Protein AF-F0Q7C1-F1 (afdb_monomer)

Structure (mmCIF, N/CA/C/O backbone):
data_AF-F0Q7C1-F1
#
_entry.id   AF-F0Q7C1-F1
#
loop_
_atom_site.group_PDB
_atom_site.id
_atom_site.type_symbol
_atom_site.label_atom_id
_atom_site.label_alt_id
_atom_site.label_comp_id
_atom_site.label_asym_id
_atom_site.label_entity_id
_atom_site.label_seq_id
_atom_site.pdbx_PDB_ins_code
_atom_site.Cartn_x
_atom_site.Cartn_y
_atom_site.Cartn_z
_atom_site.occupancy
_atom_site.B_iso_or_equiv
_atom_site.auth_seq_id
_atom_site.auth_comp_id
_atom_site.auth_asym_id
_atom_site.auth_atom_id
_atom_site.pdbx_PDB_model_num
ATOM 1 N N . MET A 1 1 ? -9.603 -2.297 -29.891 1.00 36.72 1 MET A N 1
ATOM 2 C CA . MET A 1 1 ? -10.516 -1.717 -28.880 1.00 36.72 1 MET A CA 1
ATOM 3 C C . MET A 1 1 ? -10.053 -0.304 -28.550 1.00 36.72 1 MET A C 1
ATOM 5 O O . MET A 1 1 ? -8.858 -0.130 -28.333 1.00 36.72 1 MET A O 1
ATOM 9 N N . PRO A 1 2 ? -10.929 0.711 -28.588 1.00 29.25 2 PRO A N 1
ATOM 10 C CA . PRO A 1 2 ? -10.521 2.099 -28.406 1.00 29.25 2 PRO A CA 1
ATOM 11 C C . PRO A 1 2 ? -10.203 2.367 -26.929 1.00 29.25 2 PRO A C 1
ATOM 13 O O . PRO A 1 2 ? -11.039 2.149 -26.053 1.00 29.25 2 PRO A O 1
ATOM 16 N N . ARG A 1 3 ? -8.979 2.836 -26.650 1.00 37.78 3 ARG A N 1
ATOM 17 C CA . ARG A 1 3 ? -8.567 3.312 -25.323 1.00 37.78 3 ARG A CA 1
ATOM 18 C C . ARG A 1 3 ? -9.457 4.493 -24.930 1.00 37.78 3 ARG A C 1
ATOM 20 O O . ARG A 1 3 ? -9.385 5.555 -25.548 1.00 37.78 3 ARG A O 1
ATOM 27 N N . LYS A 1 4 ? -10.303 4.300 -23.912 1.00 37.44 4 LYS A N 1
ATOM 28 C CA . LYS A 1 4 ? -11.070 5.375 -23.267 1.00 37.44 4 LYS A CA 1
ATOM 29 C C . LYS A 1 4 ? -10.099 6.490 -22.865 1.00 37.44 4 LYS A C 1
ATOM 31 O O . LYS A 1 4 ? -9.135 6.242 -22.143 1.00 37.44 4 LYS A O 1
ATOM 36 N N . LYS A 1 5 ? -10.355 7.709 -23.348 1.00 36.53 5 LYS A N 1
ATOM 37 C CA . LYS A 1 5 ? -9.689 8.931 -22.883 1.00 36.53 5 LYS A CA 1
ATOM 38 C C . LYS A 1 5 ? -9.844 9.007 -21.358 1.00 36.53 5 LYS A C 1
ATOM 40 O O . LYS A 1 5 ? -10.969 9.046 -20.866 1.00 36.53 5 LYS A O 1
ATOM 45 N N . ARG A 1 6 ? -8.726 8.987 -20.621 1.00 35.66 6 ARG A N 1
ATOM 46 C CA . ARG A 1 6 ? -8.680 9.273 -19.177 1.00 35.66 6 ARG A CA 1
ATOM 47 C C . ARG A 1 6 ? -9.019 10.760 -18.994 1.00 35.66 6 ARG A C 1
ATOM 49 O O . ARG A 1 6 ? -8.157 11.617 -19.145 1.00 35.66 6 ARG A O 1
ATOM 56 N N . ASN A 1 7 ? -10.301 11.050 -18.780 1.00 35.03 7 ASN A N 1
ATOM 57 C CA . ASN A 1 7 ? -10.813 12.368 -18.412 1.00 35.03 7 ASN A CA 1
ATOM 58 C C . ASN A 1 7 ? -10.458 12.642 -16.950 1.00 35.03 7 ASN A C 1
ATOM 60 O O . ASN A 1 7 ? -10.995 11.935 -16.106 1.00 35.03 7 ASN A O 1
ATOM 64 N N . ALA A 1 8 ? -9.628 13.664 -16.691 1.00 37.72 8 ALA A N 1
ATOM 65 C CA . ALA A 1 8 ? -9.223 14.147 -15.361 1.00 37.72 8 ALA A CA 1
ATOM 66 C C . ALA A 1 8 ? -8.622 13.058 -14.430 1.00 37.72 8 ALA A C 1
ATOM 68 O O . ALA A 1 8 ? -8.829 11.861 -14.633 1.00 37.72 8 ALA A O 1
ATOM 69 N N . PRO A 1 9 ? -7.821 13.400 -13.406 1.00 40.22 9 PRO A N 1
ATOM 70 C CA . PRO A 1 9 ? -7.599 12.442 -12.334 1.00 40.22 9 PRO A CA 1
ATOM 71 C C . PRO A 1 9 ? -8.958 12.233 -11.657 1.00 40.22 9 PRO A C 1
ATOM 73 O O . PRO A 1 9 ? -9.467 13.137 -11.000 1.00 40.22 9 PRO A O 1
ATOM 76 N N . ALA A 1 10 ? -9.580 11.073 -11.883 1.00 52.91 10 ALA A N 1
ATOM 77 C CA . ALA A 1 10 ? -10.688 10.629 -11.051 1.00 52.91 10 ALA A CA 1
ATOM 78 C C . ALA A 1 10 ? -10.245 10.756 -9.588 1.00 52.91 10 ALA A C 1
ATOM 80 O O . ALA A 1 10 ? -9.096 10.418 -9.280 1.00 52.91 10 ALA A O 1
ATOM 81 N N . GLU A 1 11 ? -11.114 11.284 -8.722 1.00 66.19 11 GLU A N 1
ATOM 82 C CA . GLU A 1 11 ? -10.854 11.304 -7.284 1.00 66.19 11 GLU A CA 1
ATOM 83 C C . GLU A 1 11 ? -10.374 9.915 -6.867 1.00 66.19 11 GLU A C 1
ATOM 85 O O . GLU A 1 11 ? -10.992 8.894 -7.184 1.00 66.19 11 GLU A O 1
ATOM 90 N N . TYR A 1 12 ? -9.182 9.880 -6.284 1.00 74.81 12 TYR A N 1
ATOM 91 C CA . TYR A 1 12 ? -8.480 8.632 -6.085 1.00 74.81 12 TYR A CA 1
ATOM 92 C C . TYR A 1 12 ? -9.071 7.881 -4.896 1.00 74.81 12 TYR A C 1
ATOM 94 O O . TYR A 1 12 ? -9.262 8.451 -3.826 1.00 74.81 12 TYR A O 1
ATOM 102 N N . GLY A 1 13 ? -9.330 6.596 -5.102 1.00 84.62 13 GLY A N 1
ATOM 103 C CA . GLY A 1 13 ? -9.874 5.704 -4.095 1.00 84.62 13 GLY A CA 1
ATOM 104 C C . GLY A 1 13 ? -8.849 4.709 -3.570 1.00 84.62 13 GLY A C 1
ATOM 105 O O . GLY A 1 13 ? -7.918 4.335 -4.286 1.00 84.62 13 GLY A O 1
ATOM 106 N N . GLY A 1 14 ? -9.042 4.251 -2.337 1.00 89.88 14 GLY A N 1
ATOM 107 C CA . GLY A 1 14 ? -8.215 3.233 -1.690 1.00 89.88 14 GLY A CA 1
ATOM 108 C C . GLY A 1 14 ? -8.981 1.950 -1.375 1.00 89.88 14 GLY A C 1
ATOM 109 O O . GLY A 1 14 ? -10.093 1.722 -1.862 1.00 89.88 14 GLY A O 1
ATOM 110 N N . PHE A 1 15 ? -8.373 1.108 -0.543 1.00 91.56 15 PHE A N 1
ATOM 111 C CA . PHE A 1 15 ? -8.936 -0.174 -0.121 1.00 91.56 15 PHE A CA 1
ATOM 112 C C . PHE A 1 15 ? -9.068 -0.250 1.397 1.00 91.56 15 PHE A C 1
ATOM 114 O O . PHE A 1 15 ? -8.212 0.235 2.136 1.00 91.56 15 PHE A O 1
ATOM 121 N N . ILE A 1 16 ? -10.104 -0.939 1.870 1.00 92.31 16 ILE A N 1
ATOM 122 C CA . ILE A 1 16 ? -10.174 -1.423 3.250 1.00 92.31 16 ILE A CA 1
ATOM 123 C C . ILE A 1 16 ? -9.925 -2.927 3.187 1.00 92.31 16 ILE A C 1
ATOM 125 O O . ILE A 1 16 ? -10.739 -3.659 2.637 1.00 92.31 16 ILE A O 1
ATOM 129 N N . LEU A 1 17 ? -8.781 -3.388 3.680 1.00 90.12 17 LEU A N 1
ATOM 130 C CA . LEU A 1 17 ? -8.306 -4.759 3.510 1.00 90.12 17 LEU A CA 1
ATOM 131 C C . LEU A 1 17 ? -8.472 -5.571 4.790 1.00 90.12 17 LEU A C 1
ATOM 133 O O . LEU A 1 17 ? -8.043 -5.145 5.859 1.00 90.12 17 LEU A O 1
ATOM 137 N N . THR A 1 18 ? -9.013 -6.775 4.665 1.00 89.56 18 THR A N 1
ATOM 138 C CA . THR A 1 18 ? -8.942 -7.827 5.684 1.00 89.56 18 THR A CA 1
ATOM 139 C C . THR A 1 18 ? -8.316 -9.082 5.088 1.00 89.56 18 THR A C 1
ATOM 141 O O . THR A 1 18 ? -8.251 -9.223 3.870 1.00 89.56 18 THR A O 1
ATOM 144 N N . PHE A 1 19 ? -7.848 -9.999 5.930 1.00 85.56 19 PHE A N 1
ATOM 145 C CA . PHE A 1 19 ? -7.171 -11.220 5.500 1.00 85.56 19 PHE A CA 1
ATOM 146 C C . PHE A 1 19 ? -7.780 -12.455 6.157 1.00 85.56 19 PHE A C 1
ATOM 148 O O . PHE A 1 19 ? -8.528 -12.356 7.130 1.00 85.56 19 PHE A O 1
ATOM 155 N N . GLU A 1 20 ? -7.392 -13.630 5.664 1.00 85.12 20 GLU A N 1
ATOM 156 C CA . GLU A 1 20 ? -7.708 -14.907 6.305 1.00 85.12 20 GLU A CA 1
ATOM 157 C C . GLU A 1 20 ? -7.339 -14.895 7.804 1.00 85.12 20 GLU A C 1
ATOM 159 O O . GLU A 1 20 ? -6.294 -14.332 8.155 1.00 85.12 20 GLU A O 1
ATOM 164 N N . PRO A 1 21 ? -8.129 -15.528 8.696 1.00 83.31 21 PRO A N 1
ATOM 165 C CA . PRO A 1 21 ? -8.001 -15.371 10.150 1.00 83.31 21 PRO A CA 1
ATOM 166 C C . PRO A 1 21 ? -6.579 -15.555 10.694 1.00 83.31 21 PRO A C 1
ATOM 168 O O . PRO A 1 21 ? -6.098 -14.727 11.464 1.00 83.31 21 PRO A O 1
ATOM 171 N N . GLY A 1 22 ? -5.861 -16.584 10.227 1.00 82.81 22 GLY A N 1
ATOM 172 C CA . GLY A 1 22 ? -4.482 -16.837 10.657 1.00 82.81 22 GLY A CA 1
ATOM 173 C C . GLY A 1 22 ? -3.501 -15.731 10.251 1.00 82.81 22 GLY A C 1
ATOM 174 O O . GLY A 1 22 ? -2.588 -15.402 11.004 1.00 82.81 22 GLY A O 1
ATOM 175 N N . ARG A 1 23 ? -3.702 -15.111 9.082 1.00 80.50 23 ARG A N 1
ATOM 176 C CA . ARG A 1 23 ? -2.881 -13.982 8.620 1.00 80.50 23 ARG A CA 1
ATOM 177 C C . ARG A 1 23 ? -3.245 -12.696 9.348 1.00 80.50 23 ARG A C 1
ATOM 179 O O . ARG A 1 23 ? -2.359 -11.925 9.699 1.00 80.50 23 ARG A O 1
ATOM 186 N N . THR A 1 24 ? -4.533 -12.490 9.585 1.00 85.19 24 THR A N 1
ATOM 187 C CA . THR A 1 24 ? -5.054 -11.363 10.353 1.00 85.19 24 THR A CA 1
ATOM 188 C C . THR A 1 24 ? -4.487 -11.346 11.776 1.00 85.19 24 THR A C 1
ATOM 190 O O . THR A 1 24 ? -3.939 -10.325 12.188 1.00 85.19 24 THR A O 1
ATOM 193 N N . GLN A 1 25 ? -4.505 -12.484 12.479 1.00 83.31 25 GLN A N 1
ATOM 194 C CA . GLN A 1 25 ? -3.904 -12.613 13.811 1.00 83.31 25 GLN A CA 1
ATOM 195 C C . GLN A 1 25 ? -2.389 -12.366 13.779 1.00 83.31 25 GLN A C 1
ATOM 197 O O . GLN A 1 25 ? -1.866 -11.574 14.559 1.00 83.31 25 GLN A O 1
ATOM 202 N N . TRP A 1 26 ? -1.682 -12.992 12.832 1.00 83.38 26 TRP A N 1
ATOM 203 C CA . TRP A 1 26 ? -0.239 -12.801 12.664 1.00 83.38 26 TRP A CA 1
ATOM 204 C C . TRP A 1 26 ? 0.126 -11.327 12.441 1.00 83.38 26 TRP A C 1
ATOM 206 O O . TRP A 1 26 ? 1.122 -10.840 12.978 1.00 83.38 26 TRP A O 1
ATOM 216 N N . LEU A 1 27 ? -0.684 -10.608 11.654 1.00 83.75 27 LEU A N 1
ATOM 217 C CA . LEU A 1 27 ? -0.512 -9.179 11.408 1.00 83.75 27 LEU A CA 1
ATOM 218 C C . LEU A 1 27 ? -0.756 -8.386 12.684 1.00 83.75 27 LEU A C 1
ATOM 220 O O . LEU A 1 27 ? 0.060 -7.541 13.027 1.00 83.75 27 LEU A O 1
ATOM 224 N N . GLN A 1 28 ? -1.826 -8.682 13.414 1.00 83.00 28 GLN A N 1
ATOM 225 C CA . GLN A 1 28 ? -2.160 -7.995 14.659 1.00 83.00 28 GLN A CA 1
ATOM 226 C C . GLN A 1 28 ? -1.042 -8.106 15.709 1.00 83.00 28 GLN A C 1
ATOM 228 O O . GLN A 1 28 ? -0.762 -7.136 16.407 1.00 83.00 28 GLN A O 1
ATOM 233 N N . GLU A 1 29 ? -0.359 -9.251 15.778 1.00 82.00 29 GLU A N 1
ATOM 234 C CA . GLU A 1 29 ? 0.751 -9.494 16.711 1.00 82.00 29 GLU A CA 1
ATOM 235 C C . GLU A 1 29 ? 2.064 -8.794 16.318 1.00 82.00 29 GLU A C 1
ATOM 237 O O . GLU A 1 29 ? 2.935 -8.604 17.166 1.00 82.00 29 GLU A O 1
ATOM 242 N N . ARG A 1 30 ? 2.248 -8.446 15.037 1.00 79.50 30 ARG A N 1
ATOM 243 C CA . ARG A 1 30 ? 3.540 -7.972 14.497 1.00 79.50 30 ARG A CA 1
ATOM 244 C C . ARG A 1 30 ? 3.502 -6.577 13.898 1.00 79.50 30 ARG A C 1
ATOM 246 O O . ARG A 1 30 ? 4.558 -6.027 13.578 1.00 79.50 30 ARG A O 1
ATOM 253 N N . LEU A 1 31 ? 2.314 -6.015 13.707 1.00 79.31 31 LEU A N 1
ATOM 254 C CA . LEU A 1 31 ? 2.153 -4.703 13.113 1.00 79.31 31 LEU A CA 1
ATOM 255 C C . LEU A 1 31 ? 2.627 -3.638 14.100 1.00 79.31 31 LEU A C 1
ATOM 257 O O . LEU A 1 31 ? 1.938 -3.277 15.050 1.00 79.31 31 LEU A O 1
ATOM 261 N N . HIS A 1 32 ? 3.816 -3.112 13.837 1.00 73.12 32 HIS A N 1
ATOM 262 C CA . HIS A 1 32 ? 4.406 -2.029 14.603 1.00 73.12 32 HIS A CA 1
ATOM 263 C C . HIS A 1 32 ? 4.840 -0.900 13.669 1.00 73.12 32 HIS A C 1
ATOM 265 O O . HIS A 1 32 ? 5.358 -1.185 12.589 1.00 73.12 32 HIS A O 1
ATOM 271 N N . PRO A 1 33 ? 4.735 0.376 14.095 1.00 67.44 33 PRO A N 1
ATOM 272 C CA . PRO A 1 33 ? 5.136 1.526 13.277 1.00 67.44 33 PRO A CA 1
ATOM 273 C C . PRO A 1 33 ? 6.583 1.466 12.757 1.00 67.44 33 PRO A C 1
ATOM 275 O O . PRO A 1 33 ? 6.912 2.074 11.743 1.00 67.44 33 PRO A O 1
ATOM 278 N N . GLN A 1 34 ? 7.463 0.738 13.454 1.00 60.84 34 GLN A N 1
ATOM 279 C CA . GLN A 1 34 ? 8.888 0.634 13.126 1.00 60.84 34 GLN A CA 1
ATOM 280 C C . GLN A 1 34 ? 9.259 -0.613 12.304 1.00 60.84 34 GLN A C 1
ATOM 282 O O . GLN A 1 34 ? 10.390 -0.707 11.822 1.00 60.84 34 GLN A O 1
ATOM 287 N N . VAL A 1 35 ? 8.338 -1.558 12.100 1.00 61.19 35 VAL A N 1
ATOM 288 C CA . VAL A 1 35 ? 8.616 -2.825 11.407 1.00 61.19 35 VAL A CA 1
ATOM 289 C C . VAL A 1 35 ? 8.190 -2.717 9.945 1.00 61.19 35 VAL A C 1
ATOM 291 O O . VAL A 1 35 ? 7.063 -2.334 9.650 1.00 61.19 35 VAL A O 1
ATOM 294 N N . ASP A 1 36 ? 9.096 -3.041 9.019 1.00 56.88 36 ASP A N 1
ATOM 295 C CA . ASP A 1 36 ? 8.749 -3.159 7.599 1.00 56.88 36 ASP A CA 1
ATOM 296 C C . ASP A 1 36 ? 7.925 -4.424 7.366 1.00 56.88 36 ASP A C 1
ATOM 298 O O . ASP A 1 36 ? 8.306 -5.513 7.801 1.00 56.88 36 ASP A O 1
ATOM 302 N N . PHE A 1 37 ? 6.812 -4.292 6.644 1.00 64.00 37 PHE A N 1
ATOM 303 C CA . PHE A 1 37 ? 5.953 -5.419 6.306 1.00 64.00 37 PHE A CA 1
ATOM 304 C C . PHE A 1 37 ? 5.744 -5.526 4.795 1.00 64.00 37 PHE A C 1
ATOM 306 O O . PHE A 1 37 ? 5.323 -4.586 4.125 1.00 64.00 37 PHE A O 1
ATOM 313 N N . SER A 1 38 ? 5.992 -6.712 4.247 1.00 57.59 38 SER A N 1
ATOM 314 C CA . SER A 1 38 ? 5.721 -7.035 2.847 1.00 57.59 38 SER A CA 1
ATOM 315 C C . SER A 1 38 ? 4.758 -8.209 2.748 1.00 57.59 38 SER A C 1
ATOM 317 O O . SER A 1 38 ? 5.001 -9.221 3.405 1.00 57.59 38 SER A O 1
ATOM 319 N N . ASP A 1 39 ? 3.741 -8.120 1.886 1.00 59.34 39 ASP A N 1
ATOM 320 C CA . ASP A 1 39 ? 2.815 -9.232 1.656 1.00 59.34 39 ASP A CA 1
ATOM 321 C C . ASP A 1 39 ? 2.408 -9.375 0.194 1.00 59.34 39 ASP A C 1
ATOM 323 O O . ASP A 1 39 ? 2.168 -8.424 -0.542 1.00 59.34 39 ASP A O 1
ATOM 327 N N . SER A 1 40 ? 2.321 -10.619 -0.248 1.00 56.50 40 SER A N 1
ATOM 328 C CA . SER A 1 40 ? 1.949 -10.942 -1.616 1.00 56.50 40 SER A CA 1
ATOM 329 C C . SER A 1 40 ? 0.431 -11.017 -1.731 1.00 56.50 40 SER A C 1
ATOM 331 O O . SER A 1 40 ? -0.201 -11.876 -1.114 1.00 56.50 40 SER A O 1
ATOM 333 N N . PHE A 1 41 ? -0.147 -10.161 -2.570 1.00 58.69 41 PHE A N 1
ATOM 334 C CA . PHE A 1 41 ? -1.577 -10.173 -2.848 1.00 58.69 41 PHE A CA 1
ATOM 335 C C . PHE A 1 41 ? -1.836 -11.008 -4.096 1.00 58.69 41 PHE A C 1
ATOM 337 O O . PHE A 1 41 ? -1.125 -10.932 -5.096 1.00 58.69 41 PHE A O 1
ATOM 344 N N . SER A 1 42 ? -2.863 -11.850 -4.041 1.00 48.66 42 SER A N 1
ATOM 345 C CA . SER A 1 42 ? -3.292 -12.642 -5.193 1.00 48.66 42 SER A CA 1
ATOM 346 C C . SER A 1 42 ? -4.235 -11.832 -6.073 1.00 48.66 42 SER A C 1
ATOM 348 O O . SER A 1 42 ? -5.296 -12.317 -6.440 1.00 48.66 42 SER A O 1
ATOM 350 N N . ALA A 1 43 ? -3.875 -10.595 -6.402 1.00 50.59 43 ALA A N 1
ATOM 351 C CA . ALA A 1 43 ? -4.732 -9.775 -7.233 1.00 50.59 43 ALA A CA 1
ATOM 352 C C . ALA A 1 43 ? -4.590 -10.203 -8.696 1.00 50.59 43 ALA A C 1
ATOM 354 O O . ALA A 1 43 ? -3.577 -9.933 -9.344 1.00 50.59 43 ALA A O 1
ATOM 355 N N . LEU A 1 44 ? -5.609 -10.906 -9.188 1.00 45.62 44 LEU A N 1
ATOM 356 C CA . LEU A 1 44 ? -5.836 -11.168 -10.611 1.00 45.62 44 LEU A CA 1
ATOM 357 C C . LEU A 1 44 ? -6.244 -9.894 -11.373 1.00 45.62 44 LEU A C 1
ATOM 359 O O . LEU A 1 44 ? -6.237 -9.893 -12.603 1.00 45.62 44 LEU A O 1
ATOM 363 N N . ASP A 1 45 ? -6.560 -8.812 -10.655 1.00 50.38 45 ASP A N 1
ATOM 364 C CA . ASP A 1 45 ? -7.009 -7.562 -11.250 1.00 50.38 45 ASP A CA 1
ATOM 365 C C . ASP A 1 45 ? -5.8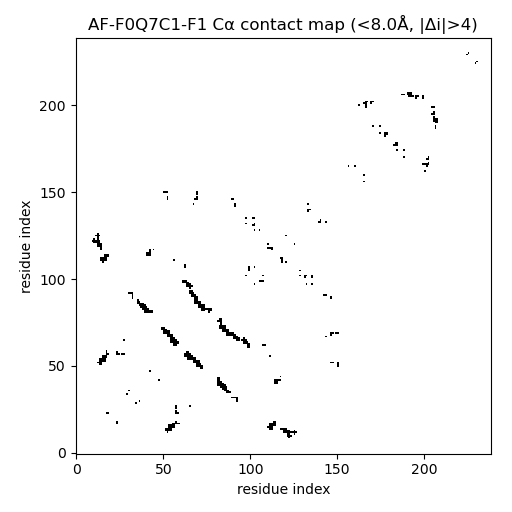39 -6.678 -11.680 1.00 50.38 45 ASP A C 1
ATOM 367 O O . ASP A 1 45 ? -5.017 -6.202 -10.892 1.00 50.38 45 ASP A O 1
ATOM 371 N N . TRP A 1 46 ? -5.804 -6.422 -12.984 1.00 51.59 46 TRP A N 1
ATOM 372 C CA . TRP A 1 46 ? -4.848 -5.546 -13.655 1.00 51.59 46 TRP A CA 1
ATOM 373 C C . TRP A 1 46 ? -4.996 -4.061 -13.259 1.00 51.59 46 TRP A C 1
ATOM 375 O O . TRP A 1 46 ? -4.130 -3.263 -13.626 1.00 51.59 46 TRP A O 1
ATOM 385 N N . ASP A 1 47 ? -6.033 -3.724 -12.480 1.00 65.50 47 ASP A N 1
ATOM 386 C CA . ASP A 1 47 ? -6.460 -2.371 -12.082 1.00 65.50 47 ASP A CA 1
ATOM 387 C C . ASP A 1 47 ? -5.834 -1.850 -10.774 1.00 65.50 47 ASP A C 1
ATOM 389 O O . ASP A 1 47 ? -6.140 -0.740 -10.322 1.00 65.50 47 ASP A O 1
ATOM 393 N N . ILE A 1 48 ? -4.939 -2.624 -10.154 1.00 72.88 48 ILE A N 1
ATOM 394 C CA . ILE A 1 48 ? -4.073 -2.108 -9.087 1.00 72.88 48 ILE A CA 1
ATOM 395 C C . ILE A 1 48 ? -3.038 -1.161 -9.706 1.00 72.88 48 ILE A C 1
ATOM 397 O O . ILE A 1 48 ? -2.408 -1.468 -10.719 1.00 72.88 48 ILE A O 1
ATOM 401 N N . GLU A 1 49 ? -2.863 0.006 -9.115 1.00 77.44 49 GLU A N 1
ATOM 402 C CA . GLU A 1 49 ? -1.825 0.967 -9.453 1.00 77.44 49 GLU A CA 1
ATOM 403 C C . GLU A 1 49 ? -0.558 0.701 -8.631 1.00 77.44 49 GLU A C 1
ATOM 405 O O . GLU A 1 49 ? -0.572 0.018 -7.610 1.00 77.44 49 GLU A O 1
ATOM 410 N N . SER A 1 50 ? 0.567 1.267 -9.070 1.00 77.44 50 SER A N 1
ATOM 411 C CA . SER A 1 50 ? 1.870 1.052 -8.428 1.00 77.44 50 SER A CA 1
ATOM 412 C C . SER A 1 50 ? 1.909 1.450 -6.955 1.00 77.44 50 SER A C 1
ATOM 414 O O . SER A 1 50 ? 2.731 0.907 -6.216 1.00 77.44 50 SER A O 1
ATOM 416 N N . ARG A 1 51 ? 1.046 2.387 -6.549 1.00 83.44 51 ARG A N 1
ATOM 417 C CA . ARG A 1 51 ? 0.897 2.882 -5.183 1.00 83.44 51 ARG A CA 1
ATOM 418 C C . ARG A 1 51 ? -0.563 2.856 -4.782 1.00 83.44 51 ARG A C 1
ATOM 420 O O . ARG A 1 51 ? -1.381 3.505 -5.431 1.00 83.44 51 ARG A O 1
ATOM 427 N N . GLU A 1 52 ? -0.855 2.154 -3.697 1.00 87.75 52 GLU A N 1
ATOM 428 C CA . GLU A 1 52 ? -2.199 2.019 -3.158 1.00 87.75 52 GLU A CA 1
ATOM 429 C C . GLU A 1 52 ? -2.320 2.501 -1.725 1.00 87.75 52 GLU A C 1
ATOM 431 O O . GLU A 1 52 ? -1.503 2.149 -0.884 1.00 87.75 52 GLU A O 1
ATOM 436 N N . LEU A 1 53 ? -3.361 3.274 -1.425 1.00 91.19 53 LEU A N 1
ATOM 437 C CA . LEU A 1 53 ? -3.711 3.586 -0.042 1.00 91.19 53 LEU A CA 1
ATOM 438 C C . LEU A 1 53 ? -4.609 2.497 0.529 1.00 91.19 53 LEU A C 1
ATOM 440 O O . LEU A 1 53 ? -5.594 2.095 -0.101 1.00 91.19 53 LEU A O 1
ATOM 444 N N . VAL A 1 54 ? -4.281 2.039 1.733 1.00 91.81 54 VAL A N 1
ATOM 445 C CA . VAL A 1 54 ? -4.986 0.935 2.376 1.00 91.81 54 VAL A CA 1
ATOM 446 C C . VAL A 1 54 ? -5.260 1.206 3.851 1.00 91.81 54 VAL A C 1
ATOM 448 O O . VAL A 1 54 ? -4.418 1.727 4.582 1.00 91.81 54 VAL A O 1
ATOM 451 N N . ALA A 1 55 ? -6.440 0.796 4.302 1.00 93.56 55 ALA A N 1
ATOM 452 C CA . ALA A 1 55 ? -6.796 0.679 5.709 1.00 93.56 55 ALA A CA 1
ATOM 453 C C . ALA A 1 55 ? -6.886 -0.807 6.082 1.00 93.56 55 ALA A C 1
ATOM 455 O O . ALA A 1 55 ? -7.539 -1.576 5.381 1.00 93.56 55 ALA A O 1
ATOM 456 N N . LEU A 1 56 ? -6.241 -1.232 7.169 1.00 91.88 56 LEU A N 1
ATOM 457 C CA . LEU A 1 56 ? -6.174 -2.643 7.562 1.00 91.88 56 LEU A CA 1
ATOM 458 C C . LEU A 1 56 ? -7.222 -2.976 8.620 1.00 91.88 56 LEU A C 1
ATOM 460 O O . LEU A 1 56 ? -7.113 -2.539 9.767 1.00 91.88 56 LEU A O 1
ATOM 464 N N . ALA A 1 57 ? -8.200 -3.794 8.253 1.00 92.06 57 ALA A N 1
ATOM 465 C CA . ALA A 1 57 ? -9.198 -4.370 9.138 1.00 92.06 57 ALA A CA 1
ATOM 466 C C . ALA A 1 57 ? -8.735 -5.742 9.662 1.00 92.06 57 ALA A C 1
ATOM 468 O O . ALA A 1 57 ? -8.943 -6.774 9.018 1.00 92.06 57 ALA A O 1
ATOM 469 N N . LEU A 1 58 ? -8.094 -5.743 10.837 1.00 87.12 58 LEU A N 1
ATOM 470 C CA . LEU A 1 58 ? -7.490 -6.936 11.453 1.00 87.12 58 LEU A CA 1
ATOM 471 C C . LEU A 1 58 ? -8.380 -7.639 12.492 1.00 87.12 58 LEU A C 1
ATOM 473 O O . LEU A 1 58 ? -7.917 -8.476 13.254 1.00 87.12 58 LEU A O 1
ATOM 477 N N . GLN A 1 59 ? -9.668 -7.321 12.532 1.00 83.88 59 GLN A N 1
ATOM 478 C CA . GLN A 1 59 ? -10.647 -8.105 13.276 1.00 83.88 59 GLN A CA 1
ATOM 479 C C . GLN A 1 59 ? -11.952 -8.094 12.490 1.00 83.88 59 GLN A C 1
ATOM 481 O O . GLN A 1 59 ? -12.396 -7.031 12.059 1.00 83.88 59 GLN A O 1
ATOM 486 N N . GLN A 1 60 ? -12.520 -9.280 12.262 1.00 71.50 60 GLN A N 1
ATOM 487 C CA . GLN A 1 60 ? -13.718 -9.471 11.435 1.00 71.50 60 GLN A CA 1
ATOM 488 C C . GLN A 1 60 ? -14.990 -9.549 12.286 1.00 71.50 60 GLN A C 1
ATOM 490 O O . GLN A 1 60 ? -16.014 -8.976 11.920 1.00 71.50 60 GLN A O 1
ATOM 495 N N . GLU A 1 61 ? -14.916 -10.191 13.456 1.00 67.50 61 GLU A N 1
ATOM 496 C CA . GLU A 1 61 ? -15.991 -10.180 14.449 1.00 67.50 61 GLU A CA 1
ATOM 497 C C . GLU A 1 61 ? -16.009 -8.816 15.147 1.00 67.50 61 GLU A C 1
ATOM 499 O O . GLU A 1 61 ? -15.263 -8.571 16.096 1.00 67.50 61 GLU A O 1
ATOM 504 N N . GLN A 1 62 ? -16.857 -7.924 14.625 1.00 77.62 62 GLN A N 1
ATOM 505 C CA . GLN A 1 62 ? -16.824 -6.468 14.807 1.00 77.62 62 GLN A CA 1
ATOM 506 C C . GLN A 1 62 ? -15.654 -5.841 14.059 1.00 77.62 62 GLN A C 1
ATOM 508 O O . GLN A 1 62 ? -14.525 -5.791 14.545 1.00 77.62 62 GLN A O 1
ATOM 513 N N . LEU A 1 63 ? -15.953 -5.344 12.862 1.00 85.75 63 LEU A N 1
ATOM 514 C CA . LEU A 1 63 ? -14.933 -4.861 11.955 1.00 85.75 63 LEU A CA 1
ATOM 515 C C . LEU A 1 63 ? -14.164 -3.676 12.546 1.00 85.75 63 LEU A C 1
ATOM 517 O O . LEU A 1 63 ? -14.743 -2.631 12.866 1.00 85.75 63 LEU A O 1
ATOM 521 N N . GLN A 1 64 ? -12.855 -3.865 12.697 1.00 91.19 64 GLN A N 1
ATOM 522 C CA . GLN A 1 64 ? -11.970 -2.912 13.355 1.00 91.19 64 GLN A CA 1
ATOM 523 C C . GLN A 1 64 ? -10.727 -2.627 12.524 1.00 91.19 64 GLN A C 1
ATOM 525 O O . GLN A 1 64 ? -9.941 -3.527 12.213 1.00 91.19 64 GLN A O 1
ATOM 530 N N . ILE A 1 65 ? -10.517 -1.350 12.221 1.00 92.88 65 ILE A N 1
ATOM 531 C CA . ILE A 1 65 ? -9.353 -0.873 11.480 1.00 92.88 65 ILE A CA 1
ATOM 532 C C . ILE A 1 65 ? -8.223 -0.597 12.464 1.00 92.88 65 ILE A C 1
ATOM 534 O O . ILE A 1 65 ? -8.357 0.222 13.370 1.00 92.88 65 ILE A O 1
ATOM 538 N N . HIS A 1 66 ? -7.108 -1.283 12.269 1.00 92.44 66 HIS A N 1
ATOM 539 C CA . HIS A 1 66 ? -5.944 -1.240 13.149 1.00 92.44 66 HIS A CA 1
ATOM 540 C C . HIS A 1 66 ? -4.822 -0.366 12.594 1.00 92.44 66 HIS A C 1
ATOM 542 O O . HIS A 1 66 ? -3.998 0.126 13.360 1.00 92.44 66 HIS A O 1
ATOM 548 N N . ALA A 1 67 ? -4.794 -0.142 11.280 1.00 92.00 67 ALA A N 1
ATOM 549 C CA . ALA A 1 67 ? -3.768 0.684 10.668 1.00 92.00 67 ALA A CA 1
ATOM 550 C C . ALA A 1 67 ? -4.195 1.314 9.347 1.00 92.00 67 ALA A C 1
ATOM 552 O O . ALA A 1 67 ? -5.155 0.880 8.706 1.00 92.00 67 ALA A O 1
ATOM 553 N N . PHE A 1 68 ? -3.425 2.315 8.944 1.00 92.75 68 PHE A N 1
ATOM 554 C CA . PHE A 1 68 ? -3.490 2.989 7.661 1.00 92.75 68 PHE A CA 1
ATOM 555 C C . PHE A 1 68 ? -2.086 3.047 7.056 1.00 92.75 68 PHE A C 1
ATOM 557 O O . PHE A 1 68 ? -1.118 3.366 7.749 1.00 92.75 68 PHE A O 1
ATOM 564 N N . ALA A 1 69 ? -1.954 2.696 5.783 1.00 90.94 69 ALA A N 1
ATOM 565 C CA . ALA A 1 69 ? -0.654 2.589 5.135 1.00 90.94 69 ALA A CA 1
ATOM 566 C C . ALA A 1 69 ? -0.743 2.857 3.632 1.00 90.94 69 ALA A C 1
ATOM 568 O O . ALA A 1 69 ? -1.814 2.807 3.023 1.00 90.94 69 ALA A O 1
ATOM 569 N N . MET A 1 70 ? 0.422 3.087 3.034 1.00 88.50 70 MET A N 1
ATOM 570 C CA . MET A 1 70 ? 0.609 2.990 1.594 1.00 88.50 70 MET A CA 1
ATOM 571 C C . MET A 1 70 ? 1.205 1.624 1.258 1.00 88.50 70 MET A C 1
ATOM 573 O O . MET A 1 70 ? 2.084 1.117 1.956 1.00 88.50 70 MET A O 1
ATOM 577 N N . MET A 1 71 ? 0.752 1.038 0.163 1.00 85.19 71 MET A N 1
ATOM 578 C CA . MET A 1 71 ? 1.315 -0.154 -0.435 1.00 85.19 71 MET A CA 1
ATOM 579 C C . MET A 1 71 ? 1.954 0.174 -1.778 1.00 85.19 71 MET A C 1
ATOM 581 O O . MET A 1 71 ? 1.390 0.928 -2.560 1.00 85.19 71 MET A O 1
ATOM 585 N N . GLU A 1 72 ? 3.099 -0.431 -2.071 1.00 82.81 72 GLU A N 1
ATOM 586 C CA . GLU A 1 72 ? 3.772 -0.320 -3.365 1.00 82.81 72 GLU A CA 1
ATOM 587 C C . GLU A 1 72 ? 3.955 -1.684 -4.020 1.00 82.81 72 GLU A C 1
ATOM 589 O O . GLU A 1 72 ? 4.118 -2.697 -3.338 1.00 82.81 72 GLU A O 1
ATOM 594 N N . HIS A 1 73 ? 3.972 -1.709 -5.351 1.00 78.44 73 HIS A N 1
ATOM 595 C CA . HIS A 1 73 ? 4.385 -2.888 -6.106 1.00 78.44 73 HIS A CA 1
ATOM 596 C C . HIS A 1 73 ? 5.800 -3.333 -5.700 1.00 78.44 73 HIS A C 1
ATOM 598 O O . HIS A 1 73 ? 6.740 -2.541 -5.684 1.00 78.44 73 HIS A O 1
ATOM 604 N N . MET A 1 74 ? 5.975 -4.628 -5.441 1.00 71.81 74 MET A N 1
ATOM 605 C CA . MET A 1 74 ? 7.300 -5.225 -5.311 1.00 71.81 74 MET A CA 1
ATOM 606 C C . MET A 1 74 ? 7.839 -5.634 -6.681 1.00 71.81 74 MET A C 1
ATOM 608 O O . MET A 1 74 ? 7.153 -6.302 -7.456 1.00 71.81 74 MET A O 1
ATOM 612 N N . HIS A 1 75 ? 9.102 -5.299 -6.942 1.00 58.03 75 HIS A N 1
ATOM 613 C CA . HIS A 1 75 ? 9.838 -5.820 -8.088 1.00 58.03 75 HIS A CA 1
ATOM 614 C C . HIS A 1 75 ? 10.102 -7.324 -7.898 1.00 58.03 75 HIS A C 1
ATOM 616 O O . HIS A 1 75 ? 10.577 -7.759 -6.847 1.00 58.03 75 HIS A O 1
ATOM 622 N N . GLY A 1 76 ? 9.757 -8.118 -8.915 1.00 52.69 76 GLY A N 1
ATOM 623 C CA . GLY A 1 76 ? 9.908 -9.574 -8.927 1.00 52.69 76 GLY A CA 1
ATOM 624 C C . GLY A 1 76 ? 8.588 -10.299 -9.178 1.00 52.69 76 GLY A C 1
ATOM 625 O O . GLY A 1 76 ? 7.708 -10.361 -8.316 1.00 52.69 76 GLY A O 1
ATOM 626 N N . SER A 1 77 ? 8.463 -10.910 -10.356 1.00 46.09 77 SER A N 1
ATOM 627 C CA . SER A 1 77 ? 7.393 -11.858 -10.636 1.00 46.09 77 SER A CA 1
ATOM 628 C C . SER A 1 77 ? 7.633 -13.116 -9.802 1.00 46.09 77 SER A C 1
ATOM 630 O O . SER A 1 77 ? 8.516 -13.926 -10.076 1.00 46.09 77 SER A O 1
ATOM 632 N N . GLY A 1 78 ? 6.829 -13.321 -8.756 1.00 49.59 78 GLY A N 1
ATOM 633 C CA . GLY A 1 78 ? 6.612 -14.694 -8.309 1.00 49.59 78 GLY A CA 1
ATOM 634 C C . GLY A 1 78 ? 6.078 -15.467 -9.514 1.00 49.59 78 GLY A C 1
ATOM 635 O O . GLY A 1 78 ? 5.176 -14.963 -10.181 1.00 49.59 78 GLY A O 1
ATOM 636 N N . GLY A 1 79 ? 6.622 -16.650 -9.812 1.00 50.31 79 GLY A N 1
ATOM 637 C CA . GLY A 1 79 ? 6.282 -17.451 -11.004 1.00 50.31 79 GLY A CA 1
ATOM 638 C C . GLY A 1 79 ? 4.794 -17.806 -11.189 1.00 50.31 79 GLY A C 1
ATOM 639 O O . GLY A 1 79 ? 4.449 -18.504 -12.130 1.00 50.31 79 GLY A O 1
ATOM 640 N N . SER A 1 80 ? 3.909 -17.321 -10.313 1.00 57.69 80 SER A N 1
ATOM 641 C CA . SER A 1 80 ? 2.452 -17.420 -10.381 1.00 57.69 80 SER A CA 1
ATOM 642 C C . SER A 1 80 ? 1.756 -16.256 -11.104 1.00 57.69 80 SER A C 1
ATOM 644 O O . SER A 1 80 ? 0.532 -16.272 -11.195 1.00 57.69 80 SER A O 1
ATOM 646 N N . GLY A 1 81 ? 2.480 -15.223 -11.562 1.00 59.16 81 GLY A N 1
ATOM 647 C CA . GLY A 1 81 ? 1.894 -14.061 -12.257 1.00 59.16 81 GLY A CA 1
ATOM 648 C C . GLY A 1 81 ? 1.090 -13.105 -11.362 1.00 59.16 81 GLY A C 1
ATOM 649 O O . GLY A 1 81 ? 0.522 -12.132 -11.850 1.00 59.16 81 GLY A O 1
ATOM 650 N N . LYS A 1 82 ? 1.054 -13.355 -10.047 1.00 66.50 82 LYS A N 1
ATOM 651 C CA . LYS A 1 82 ? 0.365 -12.519 -9.054 1.00 66.50 82 LYS A CA 1
ATOM 652 C C . LYS A 1 82 ? 1.204 -11.292 -8.692 1.00 66.50 82 LYS A C 1
ATOM 654 O O . LYS A 1 82 ? 2.409 -11.417 -8.449 1.00 66.50 82 LYS A O 1
ATOM 659 N N . ARG A 1 83 ? 0.569 -10.118 -8.606 1.00 70.19 83 ARG A N 1
ATOM 660 C CA . ARG A 1 83 ? 1.242 -8.873 -8.202 1.00 70.19 83 ARG A CA 1
ATOM 661 C C . ARG A 1 83 ? 1.550 -8.876 -6.708 1.00 70.19 83 ARG A C 1
ATOM 663 O O . ARG A 1 83 ? 0.656 -8.885 -5.869 1.00 70.19 83 ARG A O 1
ATOM 670 N N . LYS A 1 84 ? 2.836 -8.838 -6.368 1.00 74.00 84 LYS A N 1
ATOM 671 C CA . LYS A 1 84 ? 3.285 -8.694 -4.983 1.00 74.00 84 LYS A CA 1
ATOM 672 C C . LYS A 1 84 ? 3.289 -7.223 -4.595 1.00 74.00 84 LYS A C 1
ATOM 674 O O . LYS A 1 84 ? 3.769 -6.398 -5.367 1.00 74.00 84 LYS A O 1
ATOM 679 N N . MET A 1 85 ? 2.797 -6.917 -3.402 1.00 78.06 85 MET A N 1
ATOM 680 C CA . MET A 1 85 ? 2.795 -5.563 -2.864 1.00 78.06 85 MET A CA 1
ATOM 681 C C . MET A 1 85 ? 3.619 -5.526 -1.573 1.00 78.06 85 MET A C 1
ATOM 683 O O . MET A 1 85 ? 3.929 -6.545 -0.963 1.00 78.06 85 MET A O 1
ATOM 687 N N . ARG A 1 86 ? 4.008 -4.346 -1.124 1.00 79.88 86 ARG A N 1
ATOM 688 C CA . ARG A 1 86 ? 4.687 -4.152 0.156 1.00 79.88 86 ARG A CA 1
ATOM 689 C C . ARG A 1 86 ? 4.071 -2.959 0.847 1.00 79.88 86 ARG A C 1
ATOM 691 O O . ARG A 1 86 ? 3.868 -1.949 0.188 1.00 79.88 86 ARG A O 1
ATOM 698 N N . MET A 1 87 ? 3.807 -3.060 2.148 1.00 82.94 87 MET A N 1
ATOM 699 C CA . MET A 1 87 ? 3.469 -1.880 2.935 1.00 82.94 87 MET A CA 1
ATOM 700 C C . MET A 1 87 ? 4.733 -1.049 3.125 1.00 82.94 87 MET A C 1
ATOM 702 O O . MET A 1 87 ? 5.759 -1.551 3.585 1.00 82.94 87 MET A O 1
ATOM 706 N N . VAL A 1 88 ? 4.669 0.208 2.710 1.00 76.69 88 VAL A N 1
ATOM 707 C CA . VAL A 1 88 ? 5.807 1.121 2.712 1.00 76.69 88 VAL A CA 1
ATOM 708 C C . VAL A 1 88 ? 5.703 2.044 3.911 1.00 76.69 88 VAL A C 1
ATOM 710 O O . VAL A 1 88 ? 4.616 2.481 4.285 1.00 76.69 88 VAL A O 1
ATOM 713 N N . LYS A 1 89 ? 6.850 2.322 4.532 1.00 78.31 89 LYS A N 1
ATOM 714 C CA . LYS A 1 89 ? 6.943 3.290 5.619 1.00 78.31 89 LYS A CA 1
ATOM 715 C C . LYS A 1 89 ? 6.804 4.725 5.090 1.00 78.31 89 LYS A C 1
ATOM 717 O O . LYS A 1 89 ? 7.316 5.017 4.010 1.00 78.31 89 LYS A O 1
ATOM 722 N N . PRO A 1 90 ? 6.231 5.645 5.882 1.00 78.88 90 PRO A N 1
ATOM 723 C CA . PRO A 1 90 ? 5.605 5.430 7.189 1.00 78.88 90 PRO A CA 1
ATOM 724 C C . PRO A 1 90 ? 4.281 4.654 7.115 1.00 78.88 90 PRO A C 1
ATOM 726 O O . PRO A 1 90 ? 3.470 4.859 6.217 1.00 78.88 90 PRO A O 1
ATOM 729 N N . LEU A 1 91 ? 4.056 3.793 8.110 1.00 85.12 91 LEU A N 1
ATOM 730 C CA . LEU A 1 91 ? 2.769 3.143 8.356 1.00 85.12 91 LEU A CA 1
ATOM 731 C C . LEU A 1 91 ? 2.197 3.659 9.680 1.00 85.12 91 LEU A C 1
ATOM 733 O O . LEU A 1 91 ? 2.929 3.830 10.657 1.00 85.12 91 LEU A O 1
ATOM 737 N N . LEU A 1 92 ? 0.895 3.911 9.715 1.00 90.06 92 LEU A N 1
ATOM 738 C CA . LEU A 1 92 ? 0.201 4.401 10.898 1.00 90.06 92 LEU A CA 1
ATOM 739 C C . LEU A 1 92 ? -0.543 3.243 11.558 1.00 90.06 92 LEU A C 1
ATOM 741 O O . LEU A 1 92 ? -1.533 2.764 11.015 1.00 90.06 92 LEU A O 1
ATOM 745 N N . VAL A 1 93 ? -0.083 2.810 12.731 1.00 90.62 93 VAL A N 1
ATOM 746 C CA . VAL A 1 93 ? -0.828 1.882 13.596 1.00 90.62 93 VAL A CA 1
ATOM 747 C C . VAL A 1 93 ? -1.612 2.702 14.610 1.00 90.62 93 VAL A C 1
ATOM 749 O O . VAL A 1 93 ? -1.041 3.579 15.254 1.00 90.62 93 VAL A O 1
ATOM 752 N N . PHE A 1 94 ? -2.905 2.427 14.756 1.00 90.56 94 PHE A N 1
ATOM 753 C CA . PHE A 1 94 ? -3.737 3.113 15.737 1.00 90.56 94 PHE A CA 1
ATOM 754 C C . PHE A 1 94 ? -3.598 2.456 17.112 1.00 90.56 94 PHE A C 1
ATOM 756 O O . PHE A 1 94 ? -3.854 1.262 17.249 1.00 90.56 94 PHE A O 1
ATOM 763 N N . ASP A 1 95 ? -3.309 3.247 18.150 1.00 86.12 95 ASP A N 1
ATOM 764 C CA . ASP A 1 95 ? -3.245 2.761 19.543 1.00 86.12 95 ASP A CA 1
ATOM 765 C C . ASP A 1 95 ? -4.555 2.103 19.997 1.00 86.12 95 ASP A C 1
ATOM 767 O O . ASP A 1 95 ? -4.578 1.175 20.805 1.00 86.12 95 ASP A O 1
ATOM 771 N N . ARG A 1 96 ? -5.676 2.617 19.480 1.00 89.25 96 ARG A N 1
ATOM 772 C CA . ARG A 1 96 ? -7.003 2.023 19.630 1.00 89.25 96 ARG A CA 1
ATOM 773 C C . ARG A 1 96 ? -7.610 1.830 18.248 1.00 89.25 96 ARG A C 1
ATOM 775 O O . ARG A 1 96 ? -7.714 2.828 17.522 1.00 89.25 96 ARG A O 1
ATOM 782 N N . PRO A 1 97 ? -8.087 0.625 17.909 1.00 91.56 97 PRO A N 1
ATOM 783 C CA . PRO A 1 97 ? -8.686 0.377 16.610 1.00 91.56 97 PRO A CA 1
ATOM 784 C C . PRO A 1 97 ? -9.912 1.266 16.360 1.00 91.56 97 PRO A C 1
ATOM 786 O O . PRO A 1 97 ? -10.611 1.695 17.285 1.00 91.56 97 PRO A O 1
ATOM 789 N N . ILE A 1 98 ? -10.168 1.552 15.088 1.00 92.50 98 ILE A N 1
ATOM 790 C CA . ILE A 1 98 ? -11.337 2.301 14.629 1.00 92.50 98 ILE A CA 1
ATOM 791 C C . ILE A 1 98 ? -12.463 1.315 14.370 1.00 92.50 98 ILE A C 1
ATOM 793 O O . ILE A 1 98 ? -12.331 0.408 13.552 1.00 92.50 98 ILE A O 1
ATOM 797 N N . THR A 1 99 ? -13.577 1.497 15.068 1.00 91.75 99 THR A N 1
ATOM 798 C CA . THR A 1 99 ? -14.756 0.634 14.935 1.00 91.75 99 THR A CA 1
ATOM 799 C C . THR A 1 99 ? -15.720 1.182 13.882 1.00 91.75 99 THR A C 1
ATOM 801 O O . THR A 1 99 ? -15.747 2.388 13.624 1.00 91.75 99 THR A O 1
ATOM 804 N N . SER A 1 100 ? -16.587 0.326 13.337 1.00 87.38 100 SER A N 1
ATOM 805 C CA . SER A 1 100 ? -17.677 0.737 12.432 1.00 87.38 100 SER A CA 1
ATOM 806 C C . SER A 1 100 ? -18.547 1.864 12.990 1.00 87.38 100 SER A C 1
ATOM 808 O O . SER A 1 100 ? -18.921 2.780 12.261 1.00 87.38 100 SER A O 1
ATOM 810 N N . ARG A 1 101 ? -18.793 1.873 14.305 1.00 87.75 101 ARG A N 1
ATOM 811 C CA . ARG A 1 101 ? -19.577 2.922 14.980 1.00 87.75 101 ARG A CA 1
ATOM 812 C C . ARG A 1 101 ? -18.949 4.309 14.864 1.00 87.75 101 ARG A C 1
ATOM 814 O O . ARG A 1 101 ? -19.673 5.293 14.782 1.00 87.75 101 ARG A O 1
ATOM 821 N N . MET A 1 102 ? -17.621 4.388 14.855 1.00 90.06 102 MET A N 1
ATOM 822 C CA . MET A 1 102 ? -16.894 5.656 14.742 1.00 90.06 102 MET A CA 1
ATOM 823 C C . MET A 1 102 ? -16.933 6.226 13.323 1.00 90.06 102 MET A C 1
ATOM 825 O O . MET A 1 102 ? -16.763 7.428 13.147 1.00 90.06 102 MET A O 1
ATOM 829 N N . LEU A 1 103 ? -17.165 5.369 12.327 1.00 88.75 103 LEU A N 1
ATOM 830 C CA . LEU A 1 103 ? -17.212 5.737 10.913 1.00 88.75 103 LEU A CA 1
ATOM 831 C C . LEU A 1 103 ? -18.648 5.825 10.372 1.00 88.75 103 LEU A C 1
ATOM 833 O O . LEU A 1 103 ? -18.845 6.104 9.191 1.00 88.75 103 LEU A O 1
ATOM 837 N N . ALA A 1 104 ? -19.659 5.654 11.231 1.00 85.62 104 ALA A N 1
ATOM 838 C CA . ALA A 1 104 ? -21.061 5.805 10.864 1.00 85.62 104 ALA A CA 1
ATOM 839 C C . ALA A 1 104 ? -21.317 7.184 10.213 1.00 85.62 104 ALA A C 1
ATOM 841 O O . ALA A 1 104 ? -20.837 8.203 10.718 1.00 85.62 104 ALA A O 1
ATOM 842 N N . PRO A 1 105 ? -22.080 7.261 9.108 1.00 85.25 105 PRO A N 1
ATOM 843 C CA . PRO A 1 105 ? -22.990 6.238 8.585 1.00 85.25 105 PRO A CA 1
ATOM 844 C C . PRO A 1 105 ? -22.362 5.247 7.587 1.00 85.25 105 PRO A C 1
ATOM 846 O O . PRO A 1 105 ? -23.101 4.480 6.975 1.00 85.25 105 PRO A O 1
ATOM 849 N N . LEU A 1 106 ? -21.037 5.244 7.391 1.00 86.62 106 LEU A N 1
ATOM 850 C CA . LEU A 1 106 ? -20.398 4.313 6.456 1.00 86.62 106 LEU A CA 1
ATOM 851 C C . LEU A 1 106 ? -20.564 2.870 6.940 1.00 86.62 106 LEU A C 1
ATOM 853 O O . LEU A 1 106 ? -20.160 2.517 8.050 1.00 86.62 106 LEU A O 1
ATOM 857 N N . ASN A 1 107 ? -21.122 2.020 6.079 1.00 86.19 107 ASN A N 1
ATOM 858 C CA . ASN A 1 107 ? -21.211 0.593 6.346 1.00 86.19 107 ASN A CA 1
ATOM 859 C C . ASN A 1 107 ? -19.890 -0.099 5.982 1.00 86.19 107 ASN A C 1
ATOM 861 O O . ASN A 1 107 ? -19.741 -0.607 4.870 1.00 86.19 107 ASN A O 1
ATOM 865 N N . LEU A 1 108 ? -18.943 -0.135 6.922 1.00 83.19 108 LEU A N 1
ATOM 866 C CA . LEU A 1 108 ? -17.626 -0.735 6.687 1.00 83.19 108 LEU A CA 1
ATOM 867 C C . LEU A 1 108 ? -17.689 -2.177 6.171 1.00 83.19 108 LEU A C 1
ATOM 869 O O . LEU A 1 108 ? -16.864 -2.554 5.349 1.00 83.19 108 LEU A O 1
ATOM 873 N N . GLU A 1 109 ? -18.660 -2.971 6.621 1.00 85.12 109 GLU A N 1
ATOM 874 C CA . GLU A 1 109 ? -18.777 -4.393 6.269 1.00 85.12 109 GLU A CA 1
ATOM 875 C C . GLU A 1 109 ? -18.966 -4.590 4.761 1.00 85.12 109 GLU A C 1
ATOM 877 O O . GLU A 1 109 ? -18.407 -5.516 4.184 1.00 85.12 109 GLU A O 1
ATOM 882 N N . SER A 1 110 ? -19.686 -3.674 4.104 1.00 85.25 110 SER A N 1
ATOM 883 C CA . SER A 1 110 ? -19.858 -3.678 2.643 1.00 85.25 110 SER A CA 1
ATOM 884 C C . SER A 1 110 ? -18.662 -3.135 1.856 1.00 85.25 110 SER A C 1
ATOM 886 O O . SER A 1 110 ? -18.615 -3.295 0.640 1.00 85.25 110 SER A O 1
ATOM 888 N N . LEU A 1 111 ? -17.718 -2.477 2.531 1.00 86.38 111 LEU A N 1
ATOM 889 C CA . LEU A 1 111 ? -16.583 -1.776 1.921 1.00 86.38 111 LEU A CA 1
ATOM 890 C C . LEU A 1 111 ? -15.268 -2.555 2.057 1.00 86.38 111 LEU A C 1
ATOM 892 O O . LEU A 1 111 ? -14.262 -2.195 1.443 1.00 86.38 111 LEU A O 1
ATOM 896 N N . VAL A 1 112 ? -15.258 -3.604 2.879 1.00 88.62 112 VAL A N 1
ATOM 897 C CA . VAL A 1 112 ? -14.069 -4.410 3.136 1.00 88.62 112 VAL A CA 1
ATOM 898 C C . VAL A 1 112 ? -13.820 -5.401 2.013 1.00 88.62 112 VAL A C 1
ATOM 900 O O . VAL A 1 112 ? -14.715 -6.060 1.495 1.00 88.62 112 VAL A O 1
ATOM 903 N N . SER A 1 113 ? -12.549 -5.497 1.659 1.00 86.88 113 SER A N 1
ATOM 904 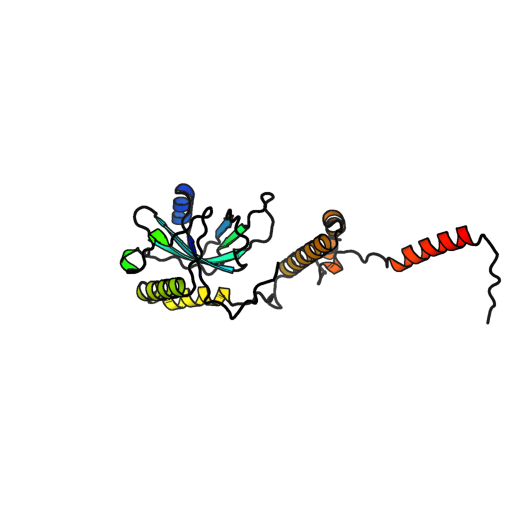C CA . SER A 1 113 ? -12.003 -6.329 0.605 1.00 86.88 113 SER A CA 1
ATOM 905 C C . SER A 1 113 ? -11.085 -7.393 1.189 1.00 86.88 113 SER A C 1
ATOM 907 O O . SER A 1 113 ? -10.409 -7.156 2.192 1.00 86.88 113 SER A O 1
ATOM 909 N N . THR A 1 114 ? -11.007 -8.541 0.523 1.00 83.50 114 THR A N 1
ATOM 910 C CA . THR A 1 114 ? -9.985 -9.563 0.795 1.00 83.50 114 THR A CA 1
ATOM 911 C C . THR A 1 114 ? -8.966 -9.592 -0.349 1.00 83.50 114 THR A C 1
ATOM 913 O O . THR A 1 114 ? -9.259 -9.082 -1.434 1.00 83.50 114 THR A O 1
ATOM 916 N N . PRO A 1 115 ? -7.771 -10.184 -0.170 1.00 74.94 115 PRO A N 1
ATOM 917 C CA . PRO A 1 115 ? -6.796 -10.333 -1.252 1.00 74.94 115 PRO A CA 1
ATOM 918 C C . PRO A 1 115 ? -7.326 -11.067 -2.495 1.00 74.94 115 PRO A C 1
ATOM 920 O O . PRO A 1 115 ? -6.765 -10.903 -3.577 1.00 74.94 115 PRO A O 1
ATOM 923 N N . GLU A 1 116 ? -8.369 -11.882 -2.345 1.00 74.56 116 GLU A N 1
ATOM 924 C CA . GLU A 1 116 ? -9.055 -12.622 -3.409 1.00 74.56 116 GLU A CA 1
ATOM 925 C C . GLU A 1 116 ? -10.180 -11.804 -4.060 1.00 74.56 116 GLU A C 1
ATOM 927 O O . GLU A 1 116 ? -10.543 -12.068 -5.205 1.00 74.56 116 GLU A O 1
ATOM 932 N N . ARG A 1 117 ? -10.754 -10.841 -3.328 1.00 78.25 117 ARG A N 1
ATOM 933 C CA . ARG A 1 117 ? -11.865 -9.979 -3.757 1.00 78.25 117 ARG A CA 1
ATOM 934 C C . ARG A 1 117 ? -11.546 -8.529 -3.422 1.00 78.25 117 ARG A C 1
ATOM 936 O O . ARG A 1 117 ? -12.006 -7.990 -2.412 1.00 78.25 117 ARG A O 1
ATOM 943 N N . LEU A 1 118 ? -10.746 -7.907 -4.279 1.00 79.75 118 LEU A N 1
ATOM 944 C CA . LEU A 1 118 ? -10.375 -6.508 -4.129 1.00 79.75 118 LEU A CA 1
ATOM 945 C C . LEU A 1 118 ? -11.465 -5.603 -4.694 1.00 79.75 118 LEU A C 1
ATOM 947 O O . LEU A 1 118 ? -11.730 -5.592 -5.890 1.00 79.75 118 LEU A O 1
ATOM 951 N N . THR A 1 119 ? -12.074 -4.813 -3.818 1.00 83.88 119 THR A N 1
ATOM 952 C CA . THR A 1 119 ? -13.054 -3.792 -4.180 1.00 83.88 119 THR A CA 1
ATOM 953 C C . THR A 1 119 ? -12.453 -2.433 -3.866 1.00 83.88 119 THR A C 1
ATOM 955 O O . THR A 1 119 ? -12.315 -2.048 -2.704 1.00 83.88 119 THR A O 1
ATOM 958 N N . ARG A 1 120 ? -12.054 -1.702 -4.9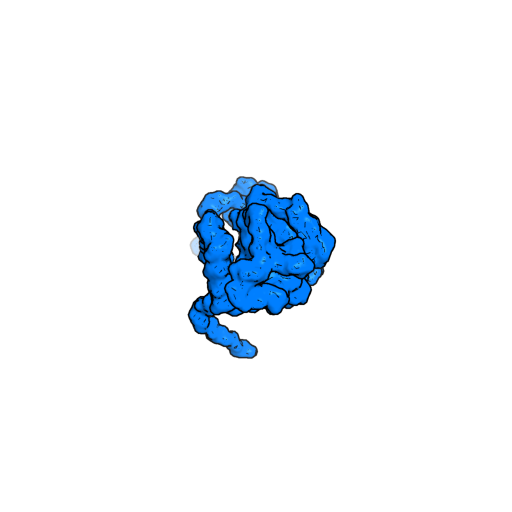09 1.00 87.00 120 ARG A N 1
ATOM 959 C CA . ARG A 1 120 ? -11.589 -0.324 -4.740 1.00 87.00 120 ARG A CA 1
ATOM 960 C C . ARG A 1 120 ? -12.784 0.557 -4.401 1.00 87.00 120 ARG A C 1
ATOM 962 O O . ARG A 1 120 ? -13.793 0.520 -5.104 1.00 87.00 120 ARG A O 1
ATOM 969 N N . LEU A 1 121 ? -12.646 1.375 -3.365 1.00 89.56 121 LEU A N 1
ATOM 970 C CA . LEU A 1 121 ? -13.627 2.411 -3.069 1.00 89.56 121 LEU A CA 1
ATOM 971 C C . LEU A 1 121 ? -13.556 3.499 -4.135 1.00 89.56 121 LEU A C 1
ATOM 973 O O . LEU A 1 121 ? -12.474 3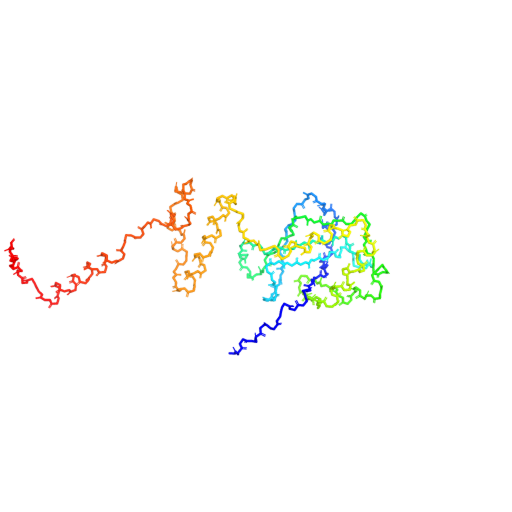.844 -4.597 1.00 89.56 121 LEU A O 1
ATOM 977 N N . ASP A 1 122 ? -14.693 4.041 -4.556 1.00 88.00 122 ASP A N 1
ATOM 978 C CA . ASP A 1 122 ? -14.675 5.232 -5.401 1.00 88.00 122 ASP A CA 1
ATOM 979 C C . ASP A 1 122 ? -14.129 6.439 -4.614 1.00 88.00 122 ASP A C 1
ATOM 981 O O . ASP A 1 122 ? -14.091 6.432 -3.380 1.00 88.00 122 ASP A O 1
ATOM 985 N N . GLY A 1 123 ? -13.688 7.477 -5.325 1.00 86.75 123 GLY A N 1
ATOM 986 C CA . GLY A 1 123 ? -13.080 8.650 -4.700 1.00 86.75 123 GLY A CA 1
ATOM 987 C C . GLY A 1 123 ? -13.987 9.371 -3.701 1.00 86.75 123 GLY A C 1
ATOM 988 O O . GLY A 1 123 ? -13.509 9.803 -2.656 1.00 86.75 123 GLY A O 1
ATOM 989 N N . GLN A 1 124 ? -15.298 9.419 -3.949 1.00 89.75 124 GLN A N 1
ATOM 990 C CA . GLN A 1 124 ? -16.246 10.082 -3.056 1.00 89.75 124 GLN A CA 1
ATOM 991 C C . GLN A 1 124 ? -16.388 9.304 -1.740 1.00 89.75 124 GLN A C 1
ATOM 993 O O . GLN A 1 124 ? -16.281 9.885 -0.657 1.00 89.75 124 GLN A O 1
ATOM 998 N N . THR A 1 125 ? -16.593 7.989 -1.824 1.00 91.06 125 THR A N 1
ATOM 999 C CA . THR A 1 125 ? -16.677 7.087 -0.667 1.00 91.06 125 THR A CA 1
ATOM 1000 C C . THR A 1 125 ? -15.360 7.066 0.108 1.00 91.06 125 THR A C 1
ATOM 1002 O O . THR A 1 125 ? -15.359 7.083 1.340 1.00 91.06 125 THR A O 1
ATOM 1005 N N . TRP A 1 126 ? -14.228 7.082 -0.598 1.00 92.75 126 TRP A N 1
ATOM 1006 C CA . TRP A 1 126 ? -12.903 7.138 0.009 1.00 92.75 126 TRP A CA 1
ATOM 1007 C C . TRP A 1 126 ? -12.656 8.449 0.762 1.00 92.75 126 TRP A C 1
ATOM 1009 O O . TRP A 1 126 ? -12.219 8.417 1.910 1.00 92.75 126 TRP A O 1
ATOM 1019 N N . ASN A 1 127 ? -12.989 9.594 0.166 1.00 91.31 127 ASN A N 1
ATOM 1020 C CA . ASN A 1 127 ? -12.844 10.897 0.815 1.00 91.31 127 ASN A CA 1
ATOM 1021 C C . ASN A 1 127 ? -13.704 10.981 2.082 1.00 91.31 127 ASN A C 1
ATOM 1023 O O . ASN A 1 127 ? -13.203 11.370 3.136 1.00 91.31 127 ASN A O 1
ATOM 1027 N N . GLN A 1 128 ? -14.953 10.506 2.023 1.00 92.31 128 GLN A N 1
ATOM 1028 C CA . GLN A 1 128 ? -15.807 10.403 3.211 1.00 92.31 128 GLN A CA 1
ATOM 1029 C C . GLN A 1 128 ? -15.182 9.504 4.283 1.00 92.31 128 GLN A C 1
ATOM 1031 O O . GLN A 1 128 ? -15.193 9.851 5.463 1.00 92.31 128 GLN A O 1
ATOM 1036 N N . PHE A 1 129 ? -14.619 8.358 3.896 1.00 94.00 129 PHE A N 1
ATOM 1037 C CA . PHE A 1 129 ? -13.917 7.473 4.822 1.00 94.00 129 PHE A CA 1
ATOM 1038 C C . PHE A 1 129 ? -12.740 8.180 5.511 1.00 94.00 129 PHE A C 1
ATOM 1040 O O . PHE A 1 129 ? -12.635 8.119 6.737 1.00 94.00 129 PHE A O 1
ATOM 1047 N N . ILE A 1 130 ? -11.900 8.891 4.755 1.00 94.06 130 ILE A N 1
ATOM 1048 C CA . ILE A 1 130 ? -10.747 9.628 5.291 1.00 94.06 130 ILE A CA 1
ATOM 1049 C C . ILE A 1 130 ? -11.184 10.759 6.226 1.00 94.06 130 ILE A C 1
ATOM 1051 O O . ILE A 1 130 ? -10.651 10.863 7.330 1.00 94.06 130 ILE A O 1
ATOM 1055 N N . GLU A 1 131 ? -12.179 11.561 5.846 1.00 93.19 131 GLU A N 1
ATOM 1056 C CA . GLU A 1 131 ? -12.708 12.634 6.699 1.00 93.19 131 GLU A CA 1
ATOM 1057 C C . GLU A 1 131 ? -13.192 12.087 8.048 1.00 93.19 131 GLU A C 1
ATOM 1059 O O . GLU A 1 131 ? -12.873 12.628 9.109 1.00 93.19 131 GLU A O 1
ATOM 1064 N N . ARG A 1 132 ? -13.924 10.967 8.030 1.00 93.56 132 ARG A N 1
ATOM 1065 C CA . ARG A 1 132 ? -14.404 10.308 9.254 1.00 93.56 132 ARG A CA 1
ATOM 1066 C C . ARG A 1 132 ? -13.269 9.701 10.066 1.00 93.56 132 ARG A C 1
ATOM 1068 O O . ARG A 1 132 ? -13.290 9.787 11.293 1.00 93.56 132 ARG A O 1
ATOM 1075 N N . LEU A 1 133 ? -12.267 9.132 9.404 1.00 93.81 133 LEU A N 1
ATOM 1076 C CA . LEU A 1 133 ? -11.072 8.604 10.053 1.00 93.81 133 LEU A CA 1
ATOM 1077 C C . LEU A 1 133 ? -10.315 9.712 10.803 1.00 93.81 133 LEU A C 1
ATOM 1079 O O . LEU A 1 133 ? -9.954 9.532 11.966 1.00 93.81 133 LEU A O 1
ATOM 1083 N N . GLN A 1 134 ? -10.150 10.878 10.178 1.00 94.00 134 GLN A N 1
ATOM 1084 C CA . GLN A 1 134 ? -9.506 12.050 10.778 1.00 94.00 134 GLN A CA 1
ATOM 1085 C C . GLN A 1 134 ? -10.330 12.643 11.927 1.00 94.00 134 GLN A C 1
ATOM 1087 O O . GLN A 1 134 ? -9.767 13.012 12.954 1.00 94.00 134 GLN A O 1
ATOM 1092 N N . GLN A 1 135 ? -11.661 12.671 11.815 1.00 93.75 135 GLN A N 1
ATOM 1093 C CA . GLN A 1 135 ? -12.541 13.067 12.924 1.00 93.75 135 GLN A CA 1
ATOM 1094 C C . GLN A 1 135 ? -12.454 12.092 14.108 1.00 93.75 135 GLN A C 1
ATOM 1096 O O . GLN A 1 135 ? -12.479 12.509 15.265 1.00 93.75 135 GLN A O 1
ATOM 1101 N N . ALA A 1 136 ? -12.327 10.793 13.832 1.00 93.00 136 ALA A N 1
ATOM 1102 C CA . ALA A 1 136 ? -12.178 9.753 14.845 1.00 93.00 136 ALA A CA 1
ATOM 1103 C C . ALA A 1 136 ? -10.794 9.766 15.527 1.00 93.00 136 ALA A C 1
ATOM 1105 O O . ALA A 1 136 ? -10.668 9.338 16.684 1.00 93.00 136 ALA A O 1
ATOM 1106 N N . ARG A 1 137 ? -9.753 10.231 14.824 1.00 92.75 137 ARG A N 1
ATOM 1107 C CA . ARG A 1 137 ? -8.362 10.336 15.300 1.00 92.75 137 ARG A CA 1
ATOM 1108 C C . ARG A 1 137 ? -7.742 11.678 14.891 1.00 92.75 137 ARG A C 1
ATOM 1110 O O . ARG A 1 137 ? -6.848 11.711 14.046 1.00 92.75 137 ARG A O 1
ATOM 1117 N N . PRO A 1 138 ? -8.145 12.790 15.529 1.00 92.88 138 PRO A N 1
ATOM 1118 C CA . PRO A 1 138 ? -7.626 14.109 15.172 1.00 92.88 138 PRO A CA 1
ATOM 1119 C C . PRO A 1 138 ? -6.118 14.232 15.423 1.00 92.88 138 PRO A C 1
ATOM 1121 O O . PRO A 1 138 ? -5.432 14.927 14.685 1.00 92.88 138 PRO A O 1
ATOM 1124 N N . ALA A 1 139 ? -5.586 13.510 16.418 1.00 92.69 139 ALA A N 1
ATOM 1125 C CA . ALA A 1 139 ? -4.153 13.481 16.719 1.00 92.69 139 ALA A CA 1
ATOM 1126 C C . ALA A 1 139 ? -3.302 12.828 15.613 1.00 92.69 139 ALA A C 1
ATOM 1128 O O . ALA A 1 139 ? -2.121 13.138 15.496 1.00 92.69 139 ALA A O 1
ATOM 1129 N N . ASP A 1 140 ? -3.893 11.952 14.795 1.00 92.75 140 ASP A N 1
ATOM 1130 C CA . ASP A 1 140 ? -3.203 11.270 13.696 1.00 92.75 140 ASP A CA 1
ATOM 1131 C C . ASP A 1 140 ? -3.531 11.879 12.324 1.00 92.75 140 ASP A C 1
ATOM 1133 O O . ASP A 1 140 ? -3.051 11.388 11.303 1.00 92.75 140 ASP A O 1
ATOM 1137 N N . ALA A 1 141 ? -4.337 12.945 12.270 1.00 92.44 141 ALA A N 1
ATOM 1138 C CA . ALA A 1 141 ? -4.814 13.522 11.014 1.00 92.44 141 ALA A CA 1
ATOM 1139 C C . ALA A 1 141 ? -3.668 13.984 10.099 1.00 92.44 141 ALA A C 1
ATOM 1141 O O . ALA A 1 141 ? -3.713 13.743 8.893 1.00 92.44 141 ALA A O 1
ATOM 1142 N N . GLU A 1 142 ? -2.623 14.586 10.675 1.00 92.19 142 GLU A N 1
ATOM 1143 C CA . GLU A 1 142 ? -1.417 14.990 9.943 1.00 92.19 142 GLU A CA 1
ATOM 1144 C C . GLU A 1 142 ? -0.700 13.775 9.340 1.00 92.19 142 GLU A C 1
ATOM 1146 O O . GLU A 1 142 ? -0.470 13.734 8.137 1.00 92.19 142 GLU A O 1
ATOM 1151 N N . ARG A 1 143 ? -0.496 12.711 10.128 1.00 90.25 143 ARG A N 1
ATOM 1152 C CA . ARG A 1 143 ? 0.131 11.463 9.656 1.00 90.25 143 ARG A CA 1
ATOM 1153 C C . ARG A 1 143 ? -0.679 10.772 8.558 1.00 90.25 143 ARG A C 1
ATOM 1155 O O . ARG A 1 143 ? -0.106 10.201 7.633 1.00 90.25 143 ARG A O 1
ATOM 1162 N N . ILE A 1 144 ? -2.010 10.803 8.652 1.00 92.25 144 ILE A N 1
ATOM 1163 C CA . ILE A 1 144 ? -2.906 10.285 7.606 1.00 92.25 144 ILE A CA 1
ATOM 1164 C C . ILE A 1 144 ? -2.686 11.065 6.303 1.00 92.25 144 ILE A C 1
ATOM 1166 O O . ILE A 1 144 ? -2.545 10.454 5.242 1.00 92.25 144 ILE A O 1
ATOM 1170 N N . ASN A 1 145 ? -2.616 12.396 6.385 1.00 91.75 145 ASN A N 1
ATOM 1171 C CA . ASN A 1 145 ? -2.356 13.253 5.229 1.00 91.75 145 ASN A CA 1
ATOM 1172 C C . ASN A 1 145 ? -0.961 13.020 4.639 1.00 91.75 145 ASN A C 1
ATOM 1174 O O . ASN A 1 145 ? -0.839 12.954 3.417 1.00 91.75 145 ASN A O 1
ATOM 1178 N N . ASP A 1 146 ? 0.060 12.822 5.475 1.00 89.50 146 ASP A N 1
ATOM 1179 C CA . ASP A 1 146 ? 1.414 12.497 5.020 1.00 89.50 146 ASP A CA 1
ATOM 1180 C C . ASP A 1 146 ? 1.417 11.210 4.191 1.00 89.50 146 ASP A C 1
ATOM 1182 O O . ASP A 1 146 ? 1.930 11.192 3.073 1.00 89.50 146 ASP A O 1
ATOM 1186 N N . ILE A 1 147 ? 0.769 10.149 4.687 1.00 89.81 147 ILE A N 1
ATOM 1187 C CA . ILE A 1 147 ? 0.647 8.871 3.970 1.00 89.81 147 ILE A CA 1
ATOM 1188 C C . ILE A 1 147 ? -0.114 9.048 2.647 1.00 89.81 147 ILE A C 1
ATOM 1190 O O . ILE A 1 147 ? 0.291 8.488 1.627 1.00 89.81 147 ILE A O 1
ATOM 1194 N N . ILE A 1 148 ? -1.184 9.849 2.623 1.00 90.31 148 ILE A N 1
ATOM 1195 C CA . ILE A 1 148 ? -1.909 10.171 1.382 1.00 90.31 148 ILE A CA 1
ATOM 1196 C C . ILE A 1 148 ? -0.992 10.899 0.389 1.00 90.31 148 ILE A C 1
ATOM 1198 O O . ILE A 1 148 ? -0.975 10.560 -0.799 1.00 90.31 148 ILE A O 1
ATOM 1202 N N . ALA A 1 149 ? -0.201 11.865 0.858 1.00 87.81 149 ALA A N 1
ATOM 1203 C CA . ALA A 1 149 ? 0.713 12.637 0.023 1.00 87.81 149 ALA A CA 1
ATOM 1204 C C . ALA A 1 149 ? 1.792 11.751 -0.624 1.00 87.81 149 ALA A C 1
ATOM 1206 O O . ALA A 1 149 ? 2.122 11.960 -1.801 1.00 87.81 149 ALA A O 1
ATOM 1207 N N . LEU A 1 150 ? 2.262 10.705 0.075 1.00 84.25 150 LEU A N 1
ATOM 1208 C CA . LEU A 1 150 ? 3.181 9.704 -0.486 1.00 84.25 150 LEU A CA 1
ATOM 1209 C C . LEU A 1 150 ? 2.647 9.099 -1.777 1.00 84.25 150 LEU A C 1
ATOM 1211 O O . LEU A 1 150 ? 3.416 8.880 -2.703 1.00 84.25 150 LEU A O 1
ATOM 1215 N N . ARG A 1 151 ? 1.341 8.893 -1.926 1.00 82.25 151 ARG A N 1
ATOM 1216 C CA . ARG A 1 151 ? 0.800 8.313 -3.162 1.00 82.25 151 ARG A CA 1
ATOM 1217 C C . ARG A 1 151 ? 1.072 9.191 -4.392 1.00 82.25 151 ARG A C 1
ATOM 1219 O O . ARG A 1 151 ? 1.302 8.670 -5.480 1.00 82.25 151 ARG A O 1
ATOM 1226 N N . THR A 1 152 ? 1.073 10.514 -4.224 1.00 76.69 152 THR A N 1
ATOM 1227 C CA . THR A 1 152 ? 1.334 11.482 -5.309 1.00 76.69 152 THR A CA 1
ATOM 1228 C C . THR A 1 152 ? 2.804 11.813 -5.520 1.00 76.69 152 THR A C 1
ATOM 1230 O O . THR A 1 152 ? 3.152 12.365 -6.566 1.00 76.69 152 THR A O 1
ATOM 1233 N N . LEU A 1 153 ? 3.672 11.465 -4.567 1.00 72.75 153 LEU A N 1
ATOM 1234 C CA . LEU A 1 153 ? 5.109 11.609 -4.748 1.00 72.75 153 LEU A CA 1
ATOM 1235 C C . LEU A 1 153 ? 5.520 10.749 -5.944 1.00 72.75 153 LEU A C 1
ATOM 1237 O O . LEU A 1 153 ? 5.488 9.527 -5.886 1.00 72.75 153 LEU A O 1
ATOM 1241 N N . GLN A 1 154 ? 5.902 11.361 -7.061 1.00 54.91 154 GLN A N 1
ATOM 1242 C CA . GLN A 1 154 ? 6.579 10.594 -8.098 1.00 54.91 154 GLN A CA 1
ATOM 1243 C C . GLN A 1 154 ? 7.832 9.997 -7.452 1.00 54.91 154 GLN A C 1
ATOM 1245 O O . GLN A 1 154 ? 8.635 10.750 -6.902 1.00 54.91 154 GLN A O 1
ATOM 1250 N N . HIS A 1 155 ? 8.032 8.677 -7.552 1.00 51.25 155 HIS A N 1
ATOM 1251 C CA . HIS A 1 155 ? 9.387 8.115 -7.524 1.00 51.25 155 HIS A CA 1
ATOM 1252 C C . HIS A 1 155 ? 10.105 8.670 -8.761 1.00 51.25 155 HIS A C 1
ATOM 1254 O O . HIS A 1 155 ? 10.266 8.009 -9.781 1.00 51.25 155 HIS A O 1
ATOM 1260 N N . ARG A 1 156 ? 10.483 9.948 -8.716 1.00 44.38 156 ARG A N 1
ATOM 1261 C CA . ARG A 1 156 ? 11.729 10.345 -9.338 1.00 44.38 156 ARG A CA 1
ATOM 1262 C C . ARG A 1 156 ? 12.759 9.803 -8.378 1.00 44.38 156 ARG A C 1
ATOM 1264 O O . ARG A 1 156 ? 12.752 10.197 -7.213 1.00 44.38 156 ARG A O 1
ATOM 1271 N N . LEU A 1 157 ? 13.561 8.856 -8.855 1.00 43.16 157 LEU A N 1
ATOM 1272 C CA . LEU A 1 157 ? 14.772 8.449 -8.161 1.00 43.16 157 LEU A CA 1
ATOM 1273 C C . LEU A 1 157 ? 15.410 9.720 -7.587 1.00 43.16 157 LEU A C 1
ATOM 1275 O O . LEU A 1 157 ? 15.662 10.652 -8.363 1.00 43.16 157 LEU A O 1
ATOM 1279 N N . PRO A 1 158 ? 15.614 9.809 -6.262 1.00 43.56 158 PRO A N 1
ATOM 1280 C CA . PRO A 1 158 ? 16.466 10.847 -5.718 1.00 43.56 158 PRO A CA 1
ATOM 1281 C C . PRO A 1 158 ? 17.765 10.815 -6.525 1.00 43.56 158 PRO A C 1
ATOM 1283 O O . PRO A 1 158 ? 18.262 9.729 -6.826 1.00 43.56 158 PRO A O 1
ATOM 1286 N N . GLU A 1 159 ? 18.342 11.960 -6.891 1.00 46.75 159 GLU A N 1
ATOM 1287 C CA . GLU A 1 159 ? 19.657 11.969 -7.562 1.00 46.75 159 GLU A CA 1
ATOM 1288 C C . GLU A 1 159 ? 20.725 11.211 -6.744 1.00 46.75 159 GLU A C 1
ATOM 1290 O O . GLU A 1 159 ? 21.727 10.754 -7.290 1.00 46.75 159 GLU A O 1
ATOM 1295 N N . THR A 1 160 ? 20.448 11.005 -5.454 1.00 48.34 160 THR A N 1
ATOM 1296 C CA . THR A 1 160 ? 21.209 10.263 -4.449 1.00 48.34 160 THR A CA 1
ATOM 1297 C C . THR A 1 160 ? 20.796 8.795 -4.251 1.00 48.34 160 THR A C 1
ATOM 1299 O O . THR A 1 160 ? 21.287 8.174 -3.310 1.00 48.34 160 THR A O 1
ATOM 1302 N N . SER A 1 161 ? 19.909 8.215 -5.074 1.00 53.34 161 SER A N 1
ATOM 1303 C CA . SER A 1 161 ? 19.501 6.804 -4.952 1.00 53.34 161 SER A CA 1
ATOM 1304 C C . SER A 1 161 ? 20.725 5.885 -4.919 1.00 53.34 161 SER A C 1
ATOM 1306 O O . SER A 1 161 ? 21.602 6.028 -5.778 1.00 53.34 161 SER A O 1
ATOM 1308 N N . GLU A 1 162 ? 20.766 4.934 -3.980 1.00 66.38 162 GLU A N 1
ATOM 1309 C CA . GLU A 1 162 ? 21.824 3.923 -3.903 1.00 66.38 162 GLU A CA 1
ATOM 1310 C C . GLU A 1 162 ? 22.017 3.302 -5.290 1.00 66.38 162 GLU A C 1
ATOM 1312 O O . GLU A 1 162 ? 21.073 2.796 -5.900 1.00 66.38 162 GLU A O 1
ATOM 1317 N N . ARG A 1 163 ? 23.233 3.412 -5.832 1.00 72.75 163 ARG A N 1
ATOM 1318 C CA . ARG A 1 163 ? 23.573 3.064 -7.221 1.00 72.75 163 ARG A CA 1
ATOM 1319 C C . ARG A 1 163 ? 23.021 1.699 -7.652 1.00 72.75 163 ARG A C 1
ATOM 1321 O O . ARG A 1 163 ? 22.624 1.522 -8.798 1.00 72.75 163 ARG A O 1
ATOM 1328 N N . GLU A 1 164 ? 22.962 0.755 -6.722 1.00 67.88 164 GLU A N 1
ATOM 1329 C CA . GLU A 1 164 ? 22.451 -0.601 -6.917 1.00 67.88 164 GLU A CA 1
ATOM 1330 C C . GLU A 1 164 ? 20.948 -0.650 -7.231 1.00 67.88 164 GLU A C 1
ATOM 1332 O O . GLU A 1 164 ? 20.536 -1.394 -8.122 1.00 67.88 164 GLU A O 1
ATOM 1337 N N . LEU A 1 165 ? 20.125 0.170 -6.566 1.00 67.94 165 LEU A N 1
ATOM 1338 C CA . LEU A 1 165 ? 18.693 0.299 -6.866 1.00 67.94 165 LEU A CA 1
ATOM 1339 C C . LEU A 1 165 ? 18.487 0.835 -8.285 1.00 67.94 165 LEU A C 1
ATOM 1341 O O . LEU A 1 165 ? 17.705 0.275 -9.052 1.00 67.94 165 LEU A O 1
ATOM 1345 N N . ARG A 1 166 ? 19.271 1.849 -8.672 1.00 73.31 166 ARG A N 1
ATOM 1346 C CA . ARG A 1 166 ? 19.222 2.437 -10.017 1.00 73.31 166 ARG A CA 1
ATOM 1347 C C . ARG A 1 166 ? 19.609 1.437 -11.107 1.00 73.31 166 ARG A C 1
ATOM 1349 O O . ARG A 1 166 ? 18.926 1.348 -12.125 1.00 73.31 166 ARG A O 1
ATOM 1356 N N . LEU A 1 167 ? 20.681 0.675 -10.895 1.00 76.81 167 LEU A N 1
ATOM 1357 C CA . LEU A 1 167 ? 21.125 -0.354 -11.839 1.00 76.81 167 LEU A CA 1
ATOM 1358 C C . LEU A 1 167 ? 20.097 -1.489 -11.965 1.00 76.81 167 LEU A C 1
ATOM 1360 O O . LEU A 1 167 ? 19.853 -1.968 -13.073 1.00 76.81 167 LEU A O 1
ATOM 1364 N N . ASN A 1 168 ? 19.454 -1.887 -10.863 1.00 75.56 168 ASN A N 1
ATOM 1365 C CA . ASN A 1 168 ? 18.404 -2.907 -10.881 1.00 75.56 168 ASN A CA 1
ATOM 1366 C C . ASN A 1 168 ? 17.160 -2.453 -11.656 1.00 75.56 168 ASN A C 1
ATOM 1368 O O . ASN A 1 168 ? 16.656 -3.209 -12.485 1.00 75.56 168 ASN A O 1
ATOM 1372 N N . GLU A 1 169 ? 16.695 -1.220 -11.454 1.00 71.38 169 GLU A N 1
ATOM 1373 C CA . GLU A 1 169 ? 15.554 -0.684 -12.208 1.00 71.38 169 GLU A CA 1
ATOM 1374 C C . GLU A 1 169 ? 15.855 -0.573 -13.706 1.00 71.38 169 GLU A C 1
ATOM 1376 O O . GLU A 1 169 ? 15.035 -0.951 -14.544 1.00 71.38 169 GLU A O 1
ATOM 1381 N N . GLN A 1 170 ? 17.052 -0.105 -14.064 1.00 81.88 170 GLN A N 1
ATOM 1382 C CA . GLN A 1 170 ? 17.481 -0.044 -15.460 1.00 81.88 170 GLN A CA 1
ATOM 1383 C C . GLN A 1 170 ? 17.562 -1.436 -16.092 1.00 81.88 170 GLN A C 1
ATOM 1385 O O . GLN A 1 170 ? 17.145 -1.607 -17.238 1.00 81.88 170 GLN A O 1
ATOM 1390 N N . ARG A 1 171 ? 18.052 -2.441 -15.355 1.00 82.31 171 ARG A N 1
ATOM 1391 C CA . ARG A 1 171 ? 18.064 -3.844 -15.798 1.00 82.31 171 ARG A CA 1
ATOM 1392 C C . ARG A 1 171 ? 16.663 -4.359 -16.083 1.00 82.31 171 ARG A C 1
ATOM 1394 O O . ARG A 1 171 ? 16.457 -5.050 -17.079 1.00 82.31 171 ARG A O 1
ATOM 1401 N N . ASP A 1 172 ? 15.707 -4.019 -15.234 1.00 75.69 172 ASP A N 1
ATOM 1402 C CA . ASP A 1 172 ? 14.323 -4.448 -15.398 1.00 75.69 172 ASP A CA 1
ATOM 1403 C C . ASP A 1 172 ? 13.655 -3.729 -16.584 1.00 75.69 172 ASP A C 1
ATOM 1405 O O 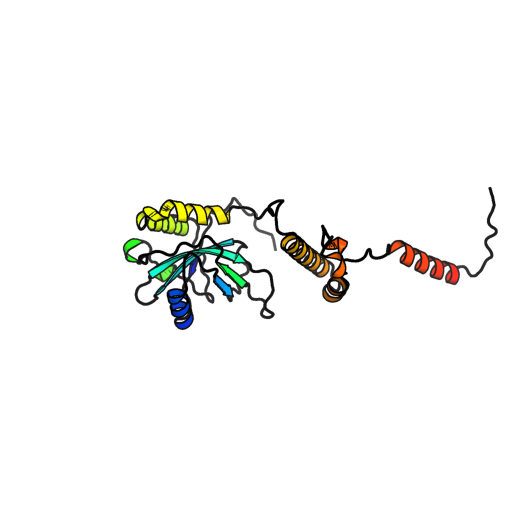. ASP A 1 172 ? 12.980 -4.372 -17.391 1.00 75.69 172 ASP A O 1
ATOM 1409 N N . GLY A 1 173 ? 13.916 -2.428 -16.760 1.00 78.25 173 GLY A N 1
ATOM 1410 C CA . GLY A 1 173 ? 13.478 -1.660 -17.931 1.00 78.25 173 GLY A CA 1
ATOM 1411 C C . GLY A 1 173 ? 14.058 -2.194 -19.245 1.00 78.25 173 GLY A C 1
ATOM 1412 O O . GLY A 1 173 ? 13.335 -2.327 -20.233 1.00 78.25 173 GLY A O 1
ATOM 1413 N N . LEU A 1 174 ? 15.337 -2.574 -19.242 1.00 83.06 174 LEU A N 1
ATOM 1414 C CA . LEU A 1 174 ? 15.978 -3.259 -20.361 1.00 83.06 174 LEU A CA 1
ATOM 1415 C C . LEU A 1 174 ? 15.312 -4.612 -20.636 1.00 83.06 174 LEU A C 1
ATOM 1417 O O . LEU A 1 174 ? 14.998 -4.906 -21.784 1.00 83.06 174 LEU A O 1
ATOM 1421 N N . GLY A 1 175 ? 15.050 -5.410 -19.597 1.00 77.81 175 GLY A N 1
ATOM 1422 C CA . GLY A 1 175 ? 14.348 -6.687 -19.730 1.00 77.81 175 GLY A CA 1
ATOM 1423 C C . GLY A 1 175 ? 12.991 -6.535 -20.419 1.00 77.81 175 GLY A C 1
ATOM 1424 O O . GLY A 1 175 ? 12.700 -7.272 -21.354 1.00 77.81 175 GLY A O 1
ATOM 1425 N N . LEU A 1 176 ? 12.208 -5.526 -20.029 1.00 75.56 176 LEU A N 1
ATOM 1426 C CA . LEU A 1 176 ? 10.928 -5.222 -20.671 1.00 75.56 176 LEU A CA 1
ATOM 1427 C C . LEU A 1 176 ? 11.095 -4.811 -22.143 1.00 75.56 176 LEU A C 1
ATOM 1429 O O . LEU A 1 176 ? 10.300 -5.216 -22.988 1.00 75.56 176 LEU A O 1
ATOM 1433 N N . ALA A 1 177 ? 12.114 -4.012 -22.460 1.00 77.62 177 ALA A N 1
ATOM 1434 C CA . ALA A 1 177 ? 12.395 -3.609 -23.836 1.00 77.62 177 ALA A CA 1
ATOM 1435 C C . ALA A 1 177 ? 12.783 -4.806 -24.723 1.00 77.62 177 ALA A C 1
ATOM 1437 O O . ALA A 1 177 ? 12.330 -4.886 -25.864 1.00 77.62 177 ALA A O 1
ATOM 1438 N N . LEU A 1 178 ? 13.566 -5.751 -24.190 1.00 79.56 178 LEU A N 1
ATOM 1439 C CA . LEU A 1 178 ? 13.922 -7.000 -24.872 1.00 79.56 178 LEU A CA 1
ATOM 1440 C C . LEU A 1 178 ? 12.690 -7.883 -25.102 1.00 79.56 178 LEU A C 1
ATOM 1442 O O . LEU A 1 178 ? 12.496 -8.366 -26.217 1.00 79.56 178 LEU A O 1
ATOM 1446 N N . ASP A 1 179 ? 11.827 -8.013 -24.088 1.00 69.62 179 ASP A N 1
ATOM 1447 C CA . ASP A 1 179 ? 10.573 -8.769 -24.179 1.00 69.62 179 ASP A CA 1
ATOM 1448 C C . ASP A 1 179 ? 9.642 -8.169 -25.258 1.00 69.62 179 ASP A C 1
ATOM 1450 O O . ASP A 1 179 ? 9.066 -8.898 -26.065 1.00 69.62 179 ASP A O 1
ATOM 1454 N N . ILE A 1 180 ? 9.533 -6.834 -25.335 1.00 73.56 180 ILE A N 1
ATOM 1455 C CA . ILE A 1 180 ? 8.773 -6.131 -26.390 1.00 73.56 180 ILE A CA 1
ATOM 1456 C C . ILE A 1 180 ? 9.403 -6.349 -27.772 1.00 73.56 180 ILE A C 1
ATOM 1458 O O . ILE A 1 180 ? 8.686 -6.506 -28.760 1.00 73.56 180 ILE A O 1
ATOM 1462 N N . GLY A 1 181 ? 10.735 -6.343 -27.845 1.00 74.12 181 GLY A N 1
ATOM 1463 C CA . GLY A 1 181 ? 11.496 -6.556 -29.075 1.00 74.12 181 GLY A CA 1
ATOM 1464 C C . GLY A 1 181 ? 11.544 -8.010 -29.552 1.00 74.12 181 GLY A C 1
ATOM 1465 O O . GLY A 1 181 ? 12.088 -8.260 -30.623 1.00 74.12 181 GLY A O 1
ATOM 1466 N N . GLY A 1 182 ? 10.998 -8.962 -28.786 1.00 75.75 182 GLY A N 1
ATOM 1467 C CA . GLY A 1 182 ? 11.057 -10.392 -29.101 1.00 75.75 182 GLY A CA 1
ATOM 1468 C C . GLY A 1 182 ? 12.465 -10.992 -29.006 1.00 75.75 182 GLY A C 1
ATOM 1469 O O . GLY A 1 182 ? 12.738 -12.005 -29.647 1.00 75.75 182 GLY A O 1
ATOM 1470 N N . LEU A 1 183 ? 13.363 -10.358 -28.248 1.00 77.19 183 LEU A N 1
ATOM 1471 C CA . LEU A 1 183 ? 14.734 -10.818 -28.031 1.00 77.19 183 LEU A CA 1
ATOM 1472 C C . LEU A 1 183 ? 14.808 -11.753 -26.817 1.00 77.19 183 LEU A C 1
ATOM 1474 O O . LEU A 1 183 ? 14.000 -11.649 -25.892 1.00 77.19 183 LEU A O 1
ATOM 1478 N N . ASP A 1 184 ? 15.802 -12.646 -26.789 1.00 76.12 184 ASP A N 1
ATOM 1479 C CA . ASP A 1 184 ? 16.023 -13.525 -25.638 1.00 76.12 184 ASP A CA 1
ATOM 1480 C C . ASP A 1 184 ? 16.591 -12.727 -24.455 1.00 76.12 184 ASP A C 1
ATOM 1482 O O . ASP A 1 184 ? 17.797 -12.517 -24.295 1.00 76.12 184 ASP A O 1
ATOM 1486 N N . ARG A 1 185 ? 15.680 -12.278 -23.591 1.00 79.81 185 ARG A N 1
ATOM 1487 C CA . ARG A 1 185 ? 15.999 -11.592 -22.339 1.00 79.81 185 ARG A CA 1
ATOM 1488 C C . ARG A 1 185 ? 16.985 -12.378 -21.478 1.00 79.81 185 ARG A C 1
ATOM 1490 O O . ARG A 1 185 ? 17.835 -11.772 -20.824 1.00 79.81 185 ARG A O 1
ATOM 1497 N N . ALA A 1 186 ? 16.837 -13.698 -21.392 1.00 75.31 186 ALA A N 1
ATOM 1498 C CA . ALA A 1 186 ? 17.646 -14.505 -20.491 1.00 75.31 186 ALA A CA 1
ATOM 1499 C C . ALA A 1 186 ? 19.092 -14.576 -20.978 1.00 75.31 186 ALA A C 1
ATOM 1501 O O . ALA A 1 186 ? 20.000 -14.513 -20.152 1.00 75.31 186 ALA A O 1
ATOM 1502 N N . GLU A 1 187 ? 19.303 -14.674 -22.287 1.00 78.31 187 GLU A N 1
ATOM 1503 C CA . GLU A 1 187 ? 20.630 -14.629 -22.899 1.00 78.31 187 GLU A CA 1
ATOM 1504 C C . GLU A 1 187 ? 21.312 -13.275 -22.650 1.00 78.31 187 GLU A C 1
ATOM 1506 O O . GLU A 1 187 ? 22.395 -13.228 -22.063 1.00 78.31 187 GLU A O 1
ATOM 1511 N N . VAL A 1 188 ? 20.635 -12.171 -22.983 1.00 75.94 188 VAL A N 1
ATOM 1512 C CA . VAL A 1 188 ? 21.198 -10.810 -22.893 1.00 75.94 188 VAL A CA 1
ATOM 1513 C C . VAL A 1 188 ? 21.469 -10.378 -21.449 1.00 75.94 188 VAL A C 1
ATOM 1515 O O . VAL A 1 188 ? 22.484 -9.748 -21.161 1.00 75.94 188 VAL A O 1
ATOM 1518 N N . LEU A 1 189 ? 20.589 -10.705 -20.499 1.00 79.94 189 LEU A N 1
ATOM 1519 C CA . LEU A 1 189 ? 20.824 -10.345 -19.096 1.00 79.94 189 LEU A CA 1
ATOM 1520 C C . LEU A 1 189 ? 21.894 -11.233 -18.437 1.00 79.94 189 LEU A C 1
ATOM 1522 O O . LEU A 1 189 ? 22.557 -10.785 -17.503 1.00 79.94 189 LEU A O 1
ATOM 1526 N N . LYS A 1 190 ? 22.091 -12.475 -18.906 1.00 79.38 190 LYS A N 1
ATOM 1527 C CA . LYS A 1 190 ? 23.162 -13.362 -18.413 1.00 79.38 190 LYS A CA 1
ATOM 1528 C C . LYS A 1 190 ? 24.539 -12.985 -18.948 1.00 79.38 190 LYS A C 1
ATOM 1530 O O . LYS A 1 190 ? 25.524 -13.299 -18.288 1.00 79.38 190 LYS A O 1
ATOM 1535 N N . SER A 1 191 ? 24.620 -12.314 -20.096 1.00 78.69 191 SER A N 1
ATOM 1536 C CA . SER A 1 191 ? 25.886 -11.826 -20.651 1.00 78.69 191 SER A CA 1
ATOM 1537 C C . SER A 1 191 ? 26.400 -10.547 -19.977 1.00 78.69 191 SER A C 1
ATOM 1539 O O . SER A 1 191 ? 27.404 -9.993 -20.415 1.00 78.69 191 SER A O 1
ATOM 1541 N N . MET A 1 192 ? 25.721 -10.047 -18.938 1.00 82.00 192 MET A N 1
ATOM 1542 C CA . MET A 1 192 ? 26.175 -8.880 -18.184 1.00 82.00 192 MET A CA 1
ATOM 1543 C C . MET A 1 192 ? 27.480 -9.164 -17.430 1.00 82.00 192 MET A C 1
ATOM 1545 O O . MET A 1 192 ? 27.603 -10.131 -16.680 1.00 82.00 192 MET A O 1
ATOM 1549 N N . ASN A 1 193 ? 28.435 -8.256 -17.574 1.00 81.12 193 ASN A N 1
ATOM 1550 C CA . ASN A 1 193 ? 29.712 -8.247 -16.891 1.00 81.12 193 ASN A CA 1
ATOM 1551 C C . ASN A 1 193 ? 29.555 -7.689 -15.467 1.00 81.12 193 ASN A C 1
ATOM 1553 O O . ASN A 1 193 ? 29.667 -6.487 -15.213 1.00 81.12 193 ASN A O 1
ATOM 1557 N N . ILE A 1 194 ? 29.276 -8.591 -14.525 1.00 77.31 194 ILE A N 1
ATOM 1558 C CA . ILE A 1 194 ? 29.029 -8.267 -13.111 1.00 77.31 194 ILE A CA 1
ATOM 1559 C C . ILE A 1 194 ? 30.263 -7.630 -12.451 1.00 77.31 194 ILE A C 1
ATOM 1561 O O . ILE A 1 194 ? 30.118 -6.806 -11.549 1.00 77.31 194 ILE A O 1
ATOM 1565 N N . GLU A 1 195 ? 31.474 -7.927 -12.929 1.00 77.94 195 GLU A N 1
ATOM 1566 C CA . GLU A 1 195 ? 32.718 -7.362 -12.386 1.00 77.94 195 GLU A CA 1
ATOM 1567 C C . GLU A 1 195 ? 32.809 -5.837 -12.572 1.00 77.94 195 GLU A C 1
ATOM 1569 O O . GLU A 1 195 ? 33.542 -5.166 -11.844 1.00 77.94 195 GLU A O 1
ATOM 1574 N N . ARG A 1 196 ? 32.021 -5.258 -13.492 1.00 76.56 196 ARG A N 1
ATOM 1575 C CA . ARG A 1 196 ? 31.916 -3.804 -13.705 1.00 76.56 196 ARG A CA 1
ATOM 1576 C C . ARG A 1 196 ? 30.866 -3.111 -12.839 1.00 76.56 196 ARG A C 1
ATOM 1578 O O . ARG A 1 196 ? 30.850 -1.880 -12.790 1.00 76.56 196 ARG A O 1
ATOM 1585 N N . ALA A 1 197 ? 30.042 -3.855 -12.103 1.00 74.19 197 ALA A N 1
ATOM 1586 C CA . ALA A 1 197 ? 29.037 -3.298 -11.192 1.00 74.19 197 ALA A CA 1
ATOM 1587 C C . ALA A 1 197 ? 29.582 -2.260 -10.185 1.00 74.19 197 ALA A C 1
ATOM 1589 O O . ALA A 1 197 ? 28.875 -1.284 -9.917 1.00 74.19 197 ALA A O 1
ATOM 1590 N N . PRO A 1 198 ? 30.827 -2.373 -9.670 1.00 74.31 198 PRO A N 1
ATOM 1591 C CA . PRO A 1 198 ? 31.419 -1.360 -8.800 1.00 74.31 198 PRO A CA 1
ATOM 1592 C C . PRO A 1 198 ? 31.600 0.022 -9.442 1.00 74.31 198 PRO A C 1
ATOM 1594 O O . PRO A 1 198 ? 31.713 1.000 -8.707 1.00 74.31 198 PRO A O 1
ATOM 1597 N N . ASN A 1 199 ? 31.622 0.115 -10.776 1.00 78.00 199 ASN A N 1
ATOM 1598 C CA . ASN A 1 199 ? 31.917 1.344 -11.523 1.00 78.00 199 ASN A CA 1
ATOM 1599 C C . ASN A 1 199 ? 30.815 1.739 -12.524 1.00 78.00 199 ASN A C 1
ATOM 1601 O O . ASN A 1 199 ? 30.896 2.807 -13.123 1.00 78.00 199 ASN A O 1
ATOM 1605 N N . ALA A 1 200 ? 29.798 0.897 -12.715 1.00 73.62 200 ALA A N 1
ATOM 1606 C CA . ALA A 1 200 ? 28.719 1.140 -13.663 1.00 73.62 200 ALA A CA 1
ATOM 1607 C C . ALA A 1 200 ? 27.794 2.276 -13.202 1.00 73.62 200 ALA A C 1
ATOM 1609 O O . ALA A 1 200 ? 27.343 2.315 -12.054 1.00 73.62 200 ALA A O 1
ATOM 1610 N N . THR A 1 201 ? 27.477 3.181 -14.124 1.00 75.25 201 THR A N 1
ATOM 1611 C CA . THR A 1 201 ? 26.488 4.257 -13.936 1.00 75.25 201 THR A CA 1
ATOM 1612 C C . THR A 1 201 ? 25.158 3.935 -14.617 1.00 75.25 201 THR A C 1
ATOM 1614 O O . THR A 1 201 ? 24.117 4.494 -14.263 1.00 75.25 201 THR A O 1
ATOM 1617 N N . SER A 1 202 ? 25.199 2.998 -15.565 1.00 76.69 202 SER A N 1
ATOM 1618 C CA . SER A 1 202 ? 24.074 2.466 -16.316 1.00 76.69 202 SER A CA 1
ATOM 1619 C C . SER A 1 202 ? 24.134 0.939 -16.381 1.00 76.69 202 SER A C 1
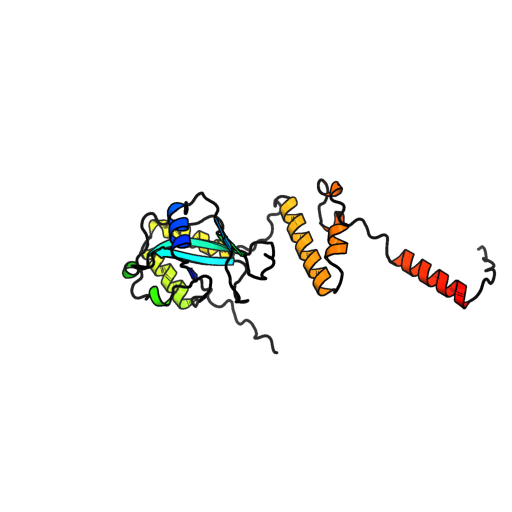ATOM 1621 O O . SER A 1 202 ? 25.218 0.360 -16.452 1.00 76.69 202 SER A O 1
ATOM 1623 N N . VAL A 1 203 ? 22.984 0.263 -16.456 1.00 79.81 203 VAL A N 1
ATOM 1624 C CA . VAL A 1 203 ? 22.944 -1.180 -16.749 1.00 79.81 203 VAL A CA 1
ATOM 1625 C C . VAL A 1 203 ? 23.564 -1.508 -18.113 1.00 79.81 203 VAL A C 1
ATOM 1627 O O . VAL A 1 203 ? 24.059 -2.611 -18.324 1.00 79.81 203 VAL A O 1
ATOM 1630 N N . LEU A 1 204 ? 23.571 -0.546 -19.041 1.00 80.00 204 LEU A N 1
ATOM 1631 C CA . LEU A 1 204 ? 24.213 -0.711 -20.343 1.00 80.00 204 LEU A CA 1
ATOM 1632 C C . LEU A 1 204 ? 25.738 -0.797 -20.224 1.00 80.00 204 LEU A C 1
ATOM 1634 O O . LEU A 1 204 ? 26.352 -1.446 -21.055 1.00 80.00 204 LEU A O 1
ATOM 1638 N N . ASP A 1 205 ? 26.341 -0.231 -19.173 1.00 77.88 205 ASP A N 1
ATOM 1639 C CA . ASP A 1 205 ? 27.786 -0.341 -18.916 1.00 77.88 205 ASP A CA 1
ATOM 1640 C C . ASP A 1 205 ? 28.186 -1.782 -18.530 1.00 77.88 205 ASP A C 1
ATOM 1642 O O . ASP A 1 205 ? 29.355 -2.169 -18.636 1.00 77.88 205 ASP A O 1
ATOM 1646 N N . LEU A 1 206 ? 27.209 -2.569 -18.056 1.00 78.94 206 LEU A N 1
ATOM 1647 C CA . LEU A 1 206 ? 27.358 -3.979 -17.691 1.00 78.94 206 LEU A CA 1
ATOM 1648 C C . LEU A 1 206 ? 27.172 -4.902 -18.888 1.00 78.94 206 LEU A C 1
ATOM 1650 O O . LEU A 1 206 ? 27.712 -5.999 -18.898 1.00 78.94 206 LEU A O 1
ATOM 1654 N N . LEU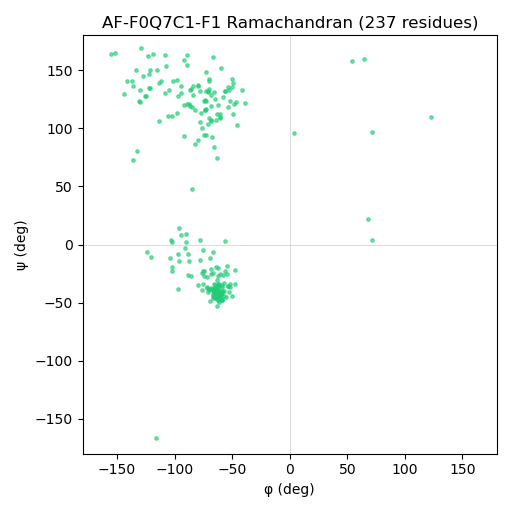 A 1 207 ? 26.412 -4.490 -19.896 1.00 75.31 207 LEU A N 1
ATOM 1655 C CA . LEU A 1 207 ? 26.394 -5.186 -21.170 1.00 75.31 207 LEU A CA 1
ATOM 1656 C C . LEU A 1 207 ? 27.687 -4.794 -21.870 1.00 75.31 207 LEU A C 1
ATOM 1658 O O . LEU A 1 207 ? 27.791 -3.680 -22.376 1.00 75.31 207 LEU A O 1
ATOM 1662 N N . ASP A 1 208 ? 28.696 -5.669 -21.834 1.00 64.56 208 ASP A N 1
ATOM 1663 C CA . ASP A 1 208 ? 29.912 -5.462 -22.617 1.00 64.56 208 ASP A CA 1
ATOM 1664 C C . ASP A 1 208 ? 29.523 -4.944 -23.998 1.00 64.56 208 ASP A C 1
ATOM 1666 O O . ASP A 1 208 ? 28.574 -5.463 -24.591 1.00 64.56 208 ASP A O 1
ATOM 1670 N N . ALA A 1 209 ? 30.203 -3.883 -24.452 1.00 50.06 209 ALA A N 1
ATOM 1671 C CA . ALA A 1 209 ? 29.971 -3.285 -25.753 1.00 50.06 209 ALA A CA 1
ATOM 1672 C C . ALA A 1 209 ? 29.879 -4.421 -26.768 1.00 50.06 209 ALA A C 1
ATOM 1674 O O . ALA A 1 209 ? 30.909 -4.996 -27.121 1.00 50.06 209 ALA A O 1
ATOM 1675 N N . LEU A 1 210 ? 28.655 -4.771 -27.190 1.00 40.62 210 LEU A N 1
ATOM 1676 C CA . LEU A 1 210 ? 28.436 -5.625 -28.344 1.00 40.62 210 LEU A CA 1
ATOM 1677 C C . LEU A 1 210 ? 29.314 -4.983 -29.409 1.00 40.62 210 LEU A C 1
ATOM 1679 O O . LEU A 1 210 ? 29.049 -3.824 -29.751 1.00 40.62 210 LEU A O 1
ATOM 1683 N N . PRO A 1 211 ? 30.405 -5.632 -29.856 1.00 41.00 211 PRO A N 1
ATOM 1684 C CA . PRO A 1 211 ? 31.255 -5.037 -30.856 1.00 41.00 211 PRO A CA 1
ATOM 1685 C C . PRO A 1 211 ? 30.346 -4.850 -32.055 1.00 41.00 211 PRO A C 1
ATOM 1687 O O . PRO A 1 211 ? 29.848 -5.826 -32.609 1.00 41.00 211 PRO A O 1
ATOM 1690 N N . VAL A 1 212 ? 30.032 -3.583 -32.312 1.00 46.72 212 VAL A N 1
ATOM 1691 C CA . VAL A 1 212 ? 29.402 -3.006 -33.491 1.00 46.72 212 VAL A CA 1
ATOM 1692 C C . VAL A 1 212 ? 28.998 -4.093 -34.494 1.00 46.72 212 VAL A C 1
ATOM 1694 O O . VAL A 1 212 ? 29.815 -4.530 -35.306 1.00 46.72 212 VAL A O 1
ATOM 1697 N N . HIS A 1 213 ? 27.727 -4.518 -34.423 1.00 51.88 213 HIS A N 1
ATOM 1698 C CA . HIS A 1 213 ? 27.091 -5.455 -35.365 1.00 51.88 213 HIS A CA 1
ATOM 1699 C C . HIS A 1 213 ? 27.353 -5.072 -36.834 1.00 51.88 213 HIS A C 1
ATOM 1701 O O . HIS A 1 213 ? 27.313 -5.920 -37.717 1.00 51.88 213 HIS A O 1
ATOM 1707 N N . GLU A 1 214 ? 27.677 -3.806 -37.096 1.00 51.19 214 GLU A N 1
ATOM 1708 C CA . GLU A 1 214 ? 28.080 -3.283 -38.398 1.00 51.19 214 GLU A CA 1
ATOM 1709 C C . GLU A 1 214 ? 29.331 -3.970 -38.965 1.00 51.19 214 GLU A C 1
ATOM 1711 O O . GLU A 1 214 ? 29.355 -4.287 -40.148 1.00 51.19 214 GLU A O 1
ATOM 1716 N N . ARG A 1 215 ? 30.355 -4.286 -38.156 1.00 51.03 215 ARG A N 1
ATOM 1717 C CA . ARG A 1 215 ? 31.575 -4.939 -38.671 1.00 51.03 215 ARG A CA 1
ATOM 1718 C C . ARG A 1 215 ? 31.312 -6.398 -39.042 1.00 51.03 215 ARG A C 1
ATOM 1720 O O . ARG A 1 215 ? 31.818 -6.873 -40.051 1.00 51.03 215 ARG A O 1
ATOM 1727 N N . THR A 1 216 ? 30.464 -7.080 -38.276 1.00 55.81 216 THR A N 1
ATOM 1728 C CA . THR A 1 216 ? 30.044 -8.462 -38.546 1.00 55.81 216 THR A CA 1
ATOM 1729 C C . THR A 1 216 ? 29.107 -8.544 -39.754 1.00 55.81 216 THR A C 1
ATOM 1731 O O . THR A 1 216 ? 29.244 -9.463 -40.559 1.00 55.81 216 THR A O 1
ATOM 1734 N N . LEU A 1 217 ? 28.212 -7.562 -39.927 1.00 60.34 217 LEU A N 1
ATOM 1735 C CA . LEU A 1 217 ? 27.370 -7.420 -41.121 1.00 60.34 217 LEU A CA 1
ATOM 1736 C C . LEU A 1 217 ? 28.211 -7.095 -42.364 1.00 60.34 217 LEU A C 1
ATOM 1738 O O . LEU A 1 217 ? 28.032 -7.731 -43.394 1.00 60.34 217 LEU A O 1
ATOM 1742 N N . LEU A 1 218 ? 29.201 -6.203 -42.258 1.00 65.75 218 LEU A N 1
ATOM 1743 C CA . LEU A 1 218 ? 30.127 -5.891 -43.354 1.00 65.75 218 LEU A CA 1
ATOM 1744 C C . LEU A 1 218 ? 31.021 -7.079 -43.731 1.00 65.75 218 LEU A C 1
ATOM 1746 O O . LEU A 1 218 ? 31.305 -7.287 -44.907 1.00 65.75 218 LEU A O 1
ATOM 1750 N N . GLU A 1 219 ? 31.470 -7.880 -42.763 1.00 66.25 219 GLU A N 1
ATOM 1751 C CA . GLU A 1 219 ? 32.234 -9.103 -43.035 1.00 66.25 219 GLU A CA 1
ATOM 1752 C C . GLU A 1 219 ? 31.367 -10.198 -43.665 1.00 66.25 219 GLU A C 1
ATOM 1754 O O . GLU A 1 219 ? 31.828 -10.903 -44.565 1.00 66.25 219 GLU A O 1
ATOM 1759 N N . HIS A 1 220 ? 30.119 -10.334 -43.217 1.00 68.38 220 HIS A N 1
ATOM 1760 C CA . HIS A 1 220 ? 29.133 -11.223 -43.823 1.00 68.38 220 HIS A CA 1
ATOM 1761 C C . HIS A 1 220 ? 28.843 -10.816 -45.273 1.00 68.38 220 HIS A C 1
ATOM 1763 O O . HIS A 1 220 ? 28.961 -11.644 -46.180 1.00 68.38 220 HIS A O 1
ATOM 1769 N N . ASP A 1 221 ? 28.573 -9.535 -45.510 1.00 69.56 221 ASP A N 1
ATOM 1770 C CA . ASP A 1 221 ? 28.310 -8.998 -46.842 1.00 69.56 221 ASP A CA 1
ATOM 1771 C C . ASP A 1 221 ? 29.549 -9.109 -47.735 1.00 69.56 221 ASP A C 1
ATOM 1773 O O . ASP A 1 221 ? 29.439 -9.545 -48.876 1.00 69.56 221 ASP A O 1
ATOM 1777 N N . SER A 1 222 ? 30.749 -8.839 -47.213 1.00 71.94 222 SER A N 1
ATOM 1778 C CA . SER A 1 222 ? 32.018 -9.042 -47.928 1.00 71.94 222 SER A CA 1
ATOM 1779 C C . SER A 1 222 ? 32.217 -10.500 -48.359 1.00 71.94 222 SER A C 1
ATOM 1781 O O . SER A 1 222 ? 32.611 -10.764 -49.496 1.00 71.94 222 SER A O 1
ATOM 1783 N N . ARG A 1 223 ? 31.880 -11.479 -47.507 1.00 70.88 223 ARG A N 1
ATOM 1784 C CA . ARG A 1 223 ? 31.928 -12.908 -47.874 1.00 70.88 223 ARG A CA 1
ATOM 1785 C C . ARG A 1 223 ? 30.908 -13.261 -48.956 1.00 70.88 223 ARG A C 1
ATOM 1787 O O . ARG A 1 223 ? 31.238 -14.035 -49.851 1.00 70.88 223 ARG A O 1
ATOM 1794 N N . ILE A 1 224 ? 29.706 -12.687 -48.903 1.00 73.31 224 ILE A N 1
ATOM 1795 C CA . ILE A 1 224 ? 28.680 -12.867 -49.939 1.00 73.31 224 ILE A CA 1
ATOM 1796 C C . ILE A 1 224 ? 29.122 -12.225 -51.258 1.00 73.31 224 ILE A C 1
ATOM 1798 O O . ILE A 1 224 ? 29.026 -12.859 -52.305 1.00 73.31 224 ILE A O 1
ATOM 1802 N N . PHE A 1 225 ? 29.671 -11.009 -51.230 1.00 71.81 225 PHE A N 1
ATOM 1803 C CA . PHE A 1 225 ? 30.188 -10.345 -52.425 1.00 71.81 225 PHE A CA 1
ATOM 1804 C C . PHE A 1 225 ? 31.357 -11.114 -53.042 1.00 71.81 225 PHE A C 1
ATOM 1806 O O . PHE A 1 225 ? 31.377 -11.301 -54.256 1.00 71.81 225 PHE A O 1
ATOM 1813 N N . ASN A 1 226 ? 32.279 -11.631 -52.230 1.00 71.81 226 ASN A N 1
ATOM 1814 C CA . ASN A 1 226 ? 33.387 -12.454 -52.716 1.00 71.81 226 ASN A CA 1
ATOM 1815 C C . ASN A 1 226 ? 32.908 -13.790 -53.307 1.00 71.81 226 ASN A C 1
ATOM 1817 O O . ASN A 1 226 ? 33.484 -14.256 -54.290 1.00 71.81 226 ASN A O 1
ATOM 1821 N N . SER A 1 227 ? 31.839 -14.390 -52.768 1.00 68.62 227 SER A N 1
ATOM 1822 C CA . SER A 1 227 ? 31.275 -15.627 -53.329 1.00 68.62 227 SER A CA 1
ATOM 1823 C C . SER A 1 227 ? 30.477 -15.388 -54.617 1.00 68.62 227 SER A C 1
ATOM 1825 O O . SER A 1 227 ? 30.525 -16.219 -55.522 1.00 68.62 227 SER A O 1
ATOM 1827 N N . LEU A 1 228 ? 29.796 -14.242 -54.736 1.00 69.31 228 LEU A N 1
ATOM 1828 C CA . LEU A 1 228 ? 28.998 -13.875 -55.912 1.00 69.31 228 LEU A CA 1
ATOM 1829 C C . LEU A 1 228 ? 29.840 -13.332 -57.073 1.00 69.31 228 LEU A C 1
ATOM 1831 O O . LEU A 1 228 ? 29.495 -13.557 -58.232 1.00 69.31 228 LEU A O 1
ATOM 1835 N N . LEU A 1 229 ? 30.920 -12.601 -56.787 1.00 71.19 229 LEU A N 1
ATOM 1836 C CA . LEU A 1 229 ? 31.741 -11.936 -57.807 1.00 71.19 229 LEU A CA 1
ATOM 1837 C C . LEU A 1 229 ? 32.972 -12.754 -58.223 1.00 71.19 229 LEU A C 1
ATOM 1839 O O . LEU A 1 229 ? 33.563 -12.462 -59.268 1.00 71.19 229 LEU A O 1
ATOM 1843 N N . GLY A 1 230 ? 33.327 -13.786 -57.449 1.00 60.59 230 GLY A N 1
ATOM 1844 C CA . GLY A 1 230 ? 34.561 -14.551 -57.609 1.00 60.59 230 GLY A CA 1
ATOM 1845 C C . GLY A 1 230 ? 35.809 -13.700 -57.349 1.00 60.59 230 GLY A C 1
ATOM 1846 O O . GLY A 1 230 ? 35.776 -12.471 -57.414 1.00 60.59 230 GLY A O 1
ATOM 1847 N N . GLU A 1 231 ? 36.941 -14.344 -57.059 1.00 59.69 231 GLU A N 1
ATOM 1848 C CA . GLU A 1 231 ? 38.225 -13.660 -56.858 1.00 59.69 231 GLU A CA 1
ATOM 1849 C C . GLU A 1 231 ? 38.709 -13.006 -58.163 1.00 59.69 231 GLU A C 1
ATOM 1851 O O . GLU A 1 231 ? 39.506 -13.559 -58.921 1.00 59.69 231 GLU A O 1
ATOM 1856 N N . ARG A 1 232 ? 38.225 -11.799 -58.459 1.00 56.34 232 ARG A N 1
ATOM 1857 C CA . ARG A 1 232 ? 38.877 -10.917 -59.423 1.00 56.34 232 ARG A CA 1
ATOM 1858 C C . ARG A 1 232 ? 39.850 -10.024 -58.659 1.00 56.34 232 ARG A C 1
ATOM 1860 O O . ARG A 1 232 ? 39.408 -9.276 -57.789 1.00 56.34 232 ARG A O 1
ATOM 1867 N N . PRO A 1 233 ? 41.157 -10.064 -58.969 1.00 49.38 233 PRO A N 1
ATOM 1868 C CA . PRO A 1 233 ? 42.129 -9.224 -58.289 1.00 49.38 233 PRO A CA 1
ATOM 1869 C C . PRO A 1 233 ? 41.809 -7.754 -58.571 1.00 49.38 233 PRO A C 1
ATOM 1871 O O . PRO A 1 233 ? 41.923 -7.275 -59.702 1.00 49.38 233 PRO A O 1
ATOM 1874 N N . VAL A 1 234 ? 41.389 -7.037 -57.529 1.00 50.00 234 VAL A N 1
ATOM 1875 C CA . VAL A 1 234 ? 41.185 -5.591 -57.576 1.00 50.00 234 VAL A CA 1
ATOM 1876 C C . VAL A 1 234 ? 42.563 -4.942 -57.679 1.00 50.00 234 VAL A C 1
ATOM 1878 O O . VAL A 1 234 ? 43.343 -4.948 -56.729 1.00 50.00 234 VAL A O 1
ATOM 1881 N N . ARG A 1 235 ? 42.887 -4.387 -58.851 1.00 45.31 235 ARG A N 1
ATOM 1882 C CA . ARG A 1 235 ? 44.004 -3.447 -58.982 1.00 45.31 235 ARG A CA 1
ATOM 1883 C C . ARG A 1 235 ? 43.614 -2.173 -58.242 1.00 45.31 235 ARG A C 1
ATOM 1885 O O . ARG A 1 235 ? 42.765 -1.422 -58.712 1.00 45.31 235 ARG A O 1
ATOM 1892 N N . VAL A 1 236 ? 44.214 -1.958 -57.078 1.00 44.47 236 VAL A N 1
ATOM 1893 C CA . VAL A 1 236 ? 44.073 -0.708 -56.330 1.00 44.47 236 VAL A CA 1
ATOM 1894 C C . VAL A 1 236 ? 44.781 0.390 -57.123 1.00 44.47 236 VAL A C 1
ATOM 1896 O O . VAL A 1 236 ? 45.976 0.285 -57.393 1.00 44.47 236 VAL A O 1
ATOM 1899 N N . ALA A 1 237 ? 44.038 1.418 -57.533 1.00 40.38 237 ALA A N 1
ATOM 1900 C CA . ALA A 1 237 ? 44.625 2.654 -58.027 1.00 40.38 237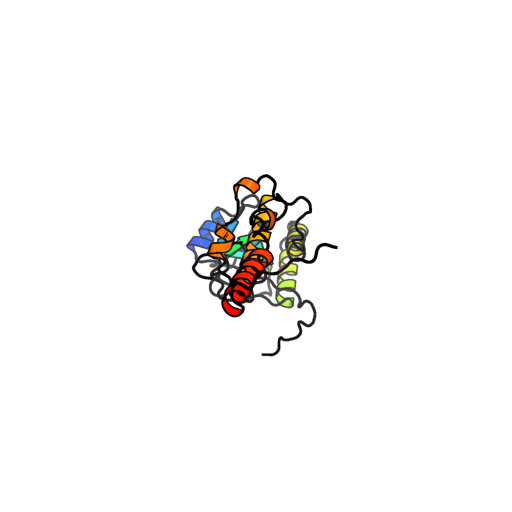 ALA A CA 1
ATOM 1901 C C . ALA A 1 237 ? 45.122 3.454 -56.817 1.00 40.38 237 ALA A C 1
ATOM 1903 O O . ALA A 1 237 ? 44.328 3.883 -55.981 1.00 40.38 237 ALA A O 1
ATOM 1904 N N . THR A 1 238 ? 46.436 3.605 -56.707 1.00 36.28 238 THR A N 1
ATOM 1905 C CA . THR A 1 238 ? 47.081 4.555 -55.802 1.00 36.28 238 THR A CA 1
ATOM 1906 C C . THR A 1 238 ? 46.910 5.964 -56.371 1.00 36.28 238 THR A C 1
ATOM 1908 O O . THR A 1 238 ? 47.273 6.200 -57.524 1.00 36.28 238 THR A O 1
ATOM 1911 N N . PHE A 1 239 ? 46.342 6.869 -55.571 1.00 37.00 239 PHE A N 1
ATOM 1912 C CA . PHE A 1 239 ? 46.409 8.316 -55.788 1.00 37.00 239 PHE A CA 1
ATOM 1913 C C . PHE A 1 239 ? 47.608 8.890 -55.038 1.00 37.00 239 PHE A C 1
ATOM 1915 O O . PHE A 1 239 ? 47.874 8.398 -53.915 1.00 37.00 239 PHE A O 1
#

Radius of gyration: 27.04 Å; Cα contacts (8 Å, |Δi|>4): 293; chains: 1; bounding box: 70×32×79 Å

Organism: Paracidovorax avenae (strain ATCC 19860 / DSM 7227 / CCUG 15838 / JCM 20985 / LMG 2117 / NCPPB 1011) (NCBI:txid643561)

Sequence (239 aa):
MPRKKRNAPAEYGGFILTFEPGRTQWLQERLHPQVDFSDSFSALDWDIESRELVALALQQEQLQIHAFAMMEHMHGSGGSGKRKMRMVKPLLVFDRPITSRMLAPLNLESLVSTPERLTRLDGQTWNQFIERLQQARPADAERINDIIALRTLQHRLPETSERELRLNEQRDGLGLALDIGGLDRAEVLKSMNIERAPNATSVLDLLDALPVHERTLLEHDSRIFNSLLGERPVRVATF

Mean predicted aligned error: 16.28 Å

Secondary structure (DSSP, 8-state):
-------S-PPP--EEE---HHHHHHHHHH--TTS-EEEE-----TT--SEEEEEEEEETTTTEEEEEEEEEEPSS--TT-PPEEEEEEEEEEEEEEEEGGGGTTS-HHHHEEBTTB--PPPHHHHHHHHHHHHHH-GGGHHHHHHHHHHHHS-----TT--HHHHHHHHHHHHHHHHHHTT--HHHHHHTB-GGGTTT-SSGGGTB-----HHHHHHHHHHHHHHHHH----------

pLDDT: mean 74.08, std 16.26, range [29.25, 94.06]

Nearest PDB structures (foldseek):
  2r5x-assembly2_B  TM=2.642E-01  e=4.435E-01  Geobacillus kaustophilus HTA426
  7muv-assembly1_BC  TM=2.091E-01  e=6.904E+00  Legionella pneumophila

Solvent-accessible surface area (backbone atoms only — not comparable to full-atom values): 13996 Å² total; per-residue (Å²): 133,84,80,75,80,83,73,70,86,65,63,73,45,33,34,36,38,34,58,60,69,73,58,18,51,56,41,66,78,61,72,45,66,86,55,88,48,72,53,76,36,61,44,86,60,85,82,68,62,63,57,39,48,38,33,35,32,55,36,76,90,67,52,24,34,37,31,43,35,29,32,31,63,48,93,66,79,50,97,79,79,37,53,30,33,24,51,42,85,72,39,47,64,47,97,64,60,48,43,44,80,64,42,57,89,53,63,51,82,82,49,55,14,37,54,85,50,78,48,72,38,53,23,68,62,30,50,53,50,50,55,33,50,30,71,71,34,63,92,47,34,65,60,53,50,53,43,57,50,54,63,72,52,71,86,62,74,55,98,78,52,60,68,65,60,56,34,50,51,44,44,51,54,49,41,52,51,27,56,74,70,73,45,67,42,70,62,60,64,65,62,40,42,68,90,41,60,91,76,48,90,44,42,65,66,22,40,61,78,72,76,57,64,63,60,58,51,51,51,51,50,50,53,49,51,45,69,75,67,46,95,65,85,78,80,78,82,84,129

Foldseek 3Di:
DDDPPPDPPFQFWAAEEEEDLVVLVVCVVPVDQPDWWWFFFQDPDPPDDQKGWYFYQSDDVFTWTFWTFIK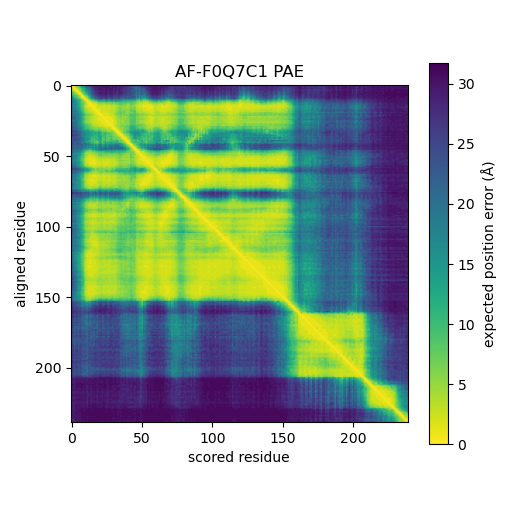GFDPDDPVVNGTTITTDPRIGGDPGTDTPVLLPPDPVNVRYAYSVGTDTDGNVSRVSSLVSVCVSPVVCNVVNVVRVVVRVPPPPPDPPHDQVVQQVVLLVVVLVVCVVVVHDSVVQSVCFQVVCSVPDNYVVVRRPPPPPVVVVVVVVVVVVCCVVVPPDPDPDDDD